Protein AF-A0A6I2G874-F1 (afdb_monomer)

Sequence (302 aa):
MSTVILKGRLAGIDPAAETWLAATSLASDRDAALRLSRAVDPARYGIGKRDRLDLSRLDQEMSERVVRLLIAGQVPTPAALGAAEICQPTMAIDATCTLHRAESKQLQRLVRADADTLGDELACMIGEHWAAHDIGPTWQEVWHSEACIQWWDHACGELPEFRIGANPTFVMLERLGWIASNRSSRSLCTGRRFHTRFFRDHVSGASPATIGYLLARQVGIHRRLHGGHGPQWAQIADTLTDTKGVPLFFNAHDGRAQQRWLITQRWIRVQDNQLRRGDRAKTETRRRAGLRKRTNTIIPAA

Secondary structure (DSSP, 8-state):
--------S--S--HHHHHHHHTSTTTT-HHHHHHHHHHH-TTTTT-TTSPPP-GGG--HHHHHHHHHHHHTT----HHHHHHHHHS---TTHHHHHHHHHHHHHHHHHHHHHTHHHHHHHHHHHHHHHHHHHSSPPPHHHHHTSHHHHHHHHHHHSSPPPHHHHHHHHHHHHHHHTSEE--SSTT--EE-HHHHHTTTGGGS--S-HHHHHHHHHHHHHHHHHHTTTPPPPHHHHHHH-B-TTS-BSSSSHHHHHHTHHHHHHTTSEEEETTEEEE-HHHHHHHHHHHHHHHHHHHHS---

Nearest PDB structures (foldseek):
  3hsr-assembly1_B  TM=2.539E-01  e=8.545E+00  Staphylococcus aureus subsp. aureus str. Newman

pLDDT: mean 85.31, std 15.41, range [26.86, 98.38]

Solvent-accessible surface area (backbone atoms only — not comparable to full-atom values): 16528 Å² total; per-residue (Å²): 138,85,84,80,85,69,77,37,74,75,92,71,72,36,69,68,35,46,60,57,30,57,78,44,100,50,52,83,40,66,67,44,30,47,29,41,22,44,14,48,40,18,52,49,57,56,42,64,90,53,70,61,34,66,75,94,76,53,50,74,71,54,46,52,52,41,52,52,32,33,74,72,71,41,57,49,24,58,69,51,55,57,49,50,70,78,43,78,78,66,80,69,55,61,62,53,53,50,48,52,52,52,49,38,52,50,52,35,50,55,45,63,75,47,42,63,64,57,23,48,54,54,24,50,52,38,46,50,43,30,73,75,64,79,45,30,51,44,75,64,60,52,57,71,27,67,70,46,37,52,53,29,32,74,75,70,71,47,66,66,60,62,91,56,44,45,58,51,44,52,56,48,28,37,72,69,17,17,28,35,53,52,95,55,83,42,38,39,36,39,14,62,44,57,76,44,66,87,49,59,86,63,26,48,85,65,54,66,68,56,50,37,41,53,53,22,48,49,35,49,52,41,16,66,76,51,84,65,44,37,59,53,49,56,63,46,25,78,68,40,50,49,99,85,67,37,26,64,28,82,33,33,66,53,43,55,68,48,41,60,36,36,37,47,62,21,16,28,40,77,55,94,93,27,47,37,63,15,65,50,32,56,52,50,52,53,52,54,53,54,49,52,54,51,56,58,69,74,50,72,87,127

Mean predicted aligned error: 14.38 Å

Foldseek 3Di:
DDDPDFPFPDDDFDPVLQVLCCPDPCNPPPLLSVLQSCQQCVNRRVNVVADHDDPVPADPVLSVLSVVCSVVSHRSHPVVSVVCVVDVDDPVCPVVVVVLVVLLVVLLVLCVVVVPVLLLQLQVVQAVCCVVPVFGDALVCSCPDPSNQVSCCVRPNGRDDCVRNSVSNVVVSVQQQSWFADPDGRLIHGGLCNLCVVVPQLADPDGSVQLLLQQQVVQVVCCVVPVNFGDALQVQQVPGDDPVRRGHANGSVSSVVNVSNSVRVQSWDADPNHIHGGPVNVVVVVVVVVVVVVVCVVDPDD

Structure (mmCIF, N/CA/C/O backbone):
data_AF-A0A6I2G874-F1
#
_entry.id   AF-A0A6I2G874-F1
#
loop_
_atom_site.group_PDB
_atom_site.id
_atom_site.type_symbol
_atom_site.label_atom_id
_atom_site.label_alt_id
_atom_site.label_comp_id
_atom_site.label_asym_id
_atom_site.label_entity_id
_atom_site.label_seq_id
_atom_site.pdbx_PDB_ins_code
_atom_site.Cartn_x
_atom_site.Cartn_y
_atom_site.Cartn_z
_atom_site.occupancy
_atom_site.B_iso_or_equiv
_atom_site.auth_seq_id
_atom_site.auth_comp_id
_atom_site.auth_asym_id
_atom_site.auth_atom_id
_atom_site.pdbx_PDB_model_num
ATOM 1 N N . MET A 1 1 ? 6.810 15.197 -12.886 1.00 28.69 1 MET A N 1
ATOM 2 C CA . MET A 1 1 ? 7.206 16.451 -12.216 1.00 28.69 1 MET A CA 1
ATOM 3 C C . MET A 1 1 ? 7.063 16.252 -10.718 1.00 28.69 1 MET A C 1
ATOM 5 O O . MET A 1 1 ? 5.946 16.098 -10.244 1.00 28.69 1 MET A O 1
ATOM 9 N N . SER A 1 2 ? 8.179 16.112 -10.001 1.00 26.86 2 SER A N 1
ATOM 10 C CA . SER A 1 2 ? 8.189 15.815 -8.565 1.00 26.86 2 SER A CA 1
ATOM 11 C C . SER A 1 2 ? 8.538 17.090 -7.805 1.00 26.86 2 SER A C 1
ATOM 13 O O . SER A 1 2 ? 9.694 17.503 -7.759 1.00 26.86 2 SER A O 1
ATOM 15 N N . THR A 1 3 ? 7.526 17.759 -7.262 1.00 31.34 3 THR A N 1
ATOM 16 C CA . THR A 1 3 ? 7.699 18.941 -6.416 1.00 31.34 3 THR A CA 1
ATOM 17 C C . THR A 1 3 ? 8.102 18.499 -5.015 1.00 31.34 3 THR A C 1
ATOM 19 O O . THR A 1 3 ? 7.263 18.157 -4.180 1.00 31.34 3 THR A O 1
ATOM 22 N N . VAL A 1 4 ? 9.408 18.501 -4.755 1.00 32.44 4 VAL A N 1
ATOM 23 C CA . VAL A 1 4 ? 9.956 18.422 -3.400 1.00 32.44 4 VAL A CA 1
ATOM 24 C C . VAL A 1 4 ? 9.664 19.754 -2.707 1.00 32.44 4 VAL A C 1
ATOM 26 O O . VAL A 1 4 ? 10.261 20.779 -3.026 1.00 32.44 4 VAL A O 1
ATOM 29 N N . ILE A 1 5 ? 8.713 19.744 -1.772 1.00 36.62 5 ILE A N 1
ATOM 30 C CA . ILE A 1 5 ? 8.368 20.903 -0.943 1.00 36.62 5 ILE A CA 1
ATOM 31 C C . ILE A 1 5 ? 9.522 21.155 0.036 1.00 36.62 5 ILE A C 1
ATOM 33 O O . ILE A 1 5 ? 9.677 20.444 1.031 1.00 36.62 5 ILE A O 1
ATOM 37 N N . LEU A 1 6 ? 10.332 22.175 -0.250 1.00 36.28 6 LEU A N 1
ATOM 38 C CA . LEU A 1 6 ? 11.374 22.676 0.641 1.00 36.28 6 LEU A CA 1
ATOM 39 C C . LEU A 1 6 ? 10.762 23.610 1.691 1.00 36.28 6 LEU A C 1
ATOM 41 O O . LEU A 1 6 ? 10.152 24.628 1.375 1.00 36.28 6 LEU A O 1
ATOM 45 N N . LYS A 1 7 ? 10.955 23.271 2.969 1.00 40.44 7 LYS A N 1
ATOM 46 C CA . LYS A 1 7 ? 10.842 24.222 4.080 1.00 40.44 7 LYS A CA 1
ATOM 47 C C . LYS A 1 7 ? 12.076 25.136 4.046 1.00 40.44 7 LYS A C 1
ATOM 49 O O . LYS A 1 7 ? 13.078 24.824 4.675 1.00 40.44 7 LYS A O 1
ATOM 54 N N . GLY A 1 8 ? 11.986 26.252 3.334 1.00 38.31 8 GLY A N 1
ATOM 55 C CA . GLY A 1 8 ? 12.965 27.342 3.346 1.00 38.31 8 GLY A CA 1
ATOM 56 C C . GLY A 1 8 ? 12.257 28.635 2.955 1.00 38.31 8 GLY A C 1
ATOM 57 O O . GLY A 1 8 ? 11.394 28.617 2.079 1.00 38.31 8 GLY A O 1
ATOM 58 N N . ARG A 1 9 ? 12.517 29.727 3.676 1.00 50.56 9 ARG A N 1
ATOM 59 C CA . ARG A 1 9 ? 11.938 31.047 3.391 1.00 50.56 9 ARG A CA 1
ATOM 60 C C . ARG A 1 9 ? 12.528 31.554 2.061 1.00 50.56 9 ARG A C 1
ATOM 62 O O . ARG A 1 9 ? 13.740 31.553 1.918 1.00 50.56 9 ARG A O 1
ATOM 69 N N . LEU A 1 10 ? 11.654 32.020 1.158 1.00 52.50 10 LEU A N 1
ATOM 70 C CA . LEU A 1 10 ? 11.895 32.573 -0.193 1.00 52.50 10 LEU A CA 1
ATOM 71 C C . LEU A 1 10 ? 12.111 31.542 -1.321 1.00 52.50 10 LEU A C 1
ATOM 73 O O . LEU A 1 10 ? 13.171 30.941 -1.461 1.00 52.50 10 LEU A O 1
ATOM 77 N N . ALA A 1 11 ? 11.092 31.407 -2.178 1.00 57.97 11 ALA A N 1
ATOM 78 C CA . ALA A 1 11 ? 11.166 30.720 -3.464 1.00 57.97 11 ALA A CA 1
ATOM 79 C C . ALA A 1 11 ? 11.668 31.696 -4.542 1.00 57.97 11 ALA A C 1
ATOM 81 O O . ALA A 1 11 ? 11.038 32.723 -4.774 1.00 57.97 11 ALA A O 1
ATOM 82 N N . GLY A 1 12 ? 12.788 31.389 -5.191 1.00 71.69 12 GLY A N 1
ATOM 83 C CA . GLY A 1 12 ? 13.310 32.165 -6.320 1.00 71.69 12 GLY A CA 1
ATOM 84 C C . GLY A 1 12 ? 14.759 31.796 -6.610 1.00 71.69 12 GLY A C 1
ATOM 85 O O . GLY A 1 12 ? 15.467 31.421 -5.681 1.00 71.69 12 GLY A O 1
ATOM 86 N N . ILE A 1 13 ? 15.177 31.875 -7.873 1.00 76.94 13 ILE A N 1
ATOM 87 C CA . ILE A 1 13 ? 16.574 31.663 -8.275 1.00 76.94 13 ILE A CA 1
ATOM 88 C C . ILE A 1 13 ? 17.431 32.774 -7.653 1.00 76.94 13 ILE A C 1
ATOM 90 O O . ILE A 1 13 ? 16.961 33.891 -7.427 1.00 76.94 13 ILE A O 1
ATOM 94 N N . ASP A 1 14 ? 18.654 32.436 -7.269 1.00 81.88 14 ASP A N 1
ATOM 95 C CA . ASP A 1 14 ? 19.613 33.407 -6.773 1.00 81.88 14 ASP A CA 1
ATOM 96 C C . ASP A 1 14 ? 20.179 34.241 -7.940 1.00 81.88 14 ASP A C 1
ATOM 98 O O . ASP A 1 14 ? 20.684 33.643 -8.893 1.00 81.88 14 ASP A O 1
ATOM 102 N N . PRO A 1 15 ? 20.127 35.587 -7.891 1.00 79.88 15 PRO A N 1
ATOM 103 C CA . PRO A 1 15 ? 20.613 36.431 -8.984 1.00 79.88 15 PRO A CA 1
ATOM 104 C C . PRO A 1 15 ? 22.087 36.199 -9.335 1.00 79.88 15 PRO A C 1
ATOM 106 O O . PRO A 1 15 ? 22.460 36.315 -10.502 1.00 79.88 15 PRO A O 1
ATOM 109 N N . ALA A 1 16 ? 22.929 35.832 -8.359 1.00 80.19 16 ALA A N 1
ATOM 110 C CA . ALA A 1 16 ? 24.336 35.529 -8.615 1.00 80.19 16 ALA A CA 1
ATOM 111 C C . ALA A 1 16 ? 24.494 34.201 -9.372 1.00 80.19 16 ALA A C 1
ATOM 113 O O . ALA A 1 16 ? 25.313 34.101 -10.282 1.00 80.19 16 ALA A O 1
ATOM 114 N N . ALA A 1 17 ? 23.667 33.201 -9.049 1.00 83.00 17 ALA A N 1
ATOM 115 C CA . ALA A 1 17 ? 23.632 31.930 -9.768 1.00 83.00 17 ALA A CA 1
ATOM 116 C C . ALA A 1 17 ? 23.103 32.089 -11.204 1.00 83.00 17 ALA A C 1
ATOM 118 O O . ALA A 1 17 ? 23.632 31.473 -12.125 1.00 83.00 17 ALA A O 1
ATOM 119 N N . GLU A 1 18 ? 22.080 32.920 -11.402 1.00 83.88 18 GLU A N 1
ATOM 120 C CA . GLU A 1 18 ? 21.517 33.216 -12.725 1.00 83.88 18 GLU A CA 1
ATOM 121 C C . GLU A 1 18 ? 22.515 33.968 -13.613 1.00 83.88 18 GLU A C 1
ATOM 123 O O . GLU A 1 18 ? 22.774 33.552 -14.741 1.00 83.88 18 GLU A O 1
ATOM 128 N N . THR A 1 19 ? 23.150 35.012 -13.073 1.00 85.00 19 THR A N 1
ATOM 129 C CA . THR A 1 19 ? 24.163 35.804 -13.789 1.00 85.00 19 THR A CA 1
ATOM 130 C C . THR A 1 19 ? 25.372 34.955 -14.175 1.00 85.00 19 THR A C 1
ATOM 132 O O . THR A 1 19 ? 25.879 35.069 -15.287 1.00 85.00 19 THR A O 1
ATOM 135 N N . TRP A 1 20 ? 25.823 34.069 -13.284 1.00 87.25 20 TRP A N 1
ATOM 136 C CA . TRP A 1 20 ? 26.948 33.181 -13.571 1.00 87.25 20 TRP A CA 1
ATOM 137 C C . TRP A 1 20 ? 26.606 32.151 -14.657 1.00 87.25 20 TRP A C 1
ATOM 139 O O . TRP A 1 20 ? 27.400 31.926 -15.567 1.00 87.25 20 TRP A O 1
ATOM 149 N N . LEU A 1 21 ? 25.402 31.564 -14.622 1.00 85.31 21 LEU A N 1
ATOM 150 C CA . LEU A 1 21 ? 24.975 30.588 -15.632 1.00 85.31 21 LEU A CA 1
ATOM 151 C C . LEU A 1 21 ? 24.734 31.203 -17.005 1.00 85.31 21 LEU A C 1
ATOM 153 O O . LEU A 1 21 ? 24.916 30.499 -17.998 1.00 85.31 21 LEU A O 1
ATOM 157 N N . ALA A 1 22 ? 24.376 32.487 -17.074 1.00 82.69 22 ALA A N 1
ATOM 158 C CA . ALA A 1 22 ? 24.197 33.204 -18.333 1.00 82.69 22 ALA A CA 1
ATOM 159 C C . ALA A 1 22 ? 25.457 33.180 -19.222 1.00 82.69 22 ALA A C 1
ATOM 161 O O . ALA A 1 22 ? 25.341 33.237 -20.442 1.00 82.69 22 ALA A O 1
ATOM 162 N N . ALA A 1 23 ? 26.645 33.031 -18.625 1.00 79.25 23 ALA A N 1
ATOM 163 C CA . ALA A 1 23 ? 27.920 32.905 -19.333 1.00 79.25 23 ALA A CA 1
ATOM 164 C C . ALA A 1 23 ? 28.294 31.451 -19.707 1.00 79.25 23 ALA A C 1
ATOM 166 O O . ALA A 1 23 ? 29.396 31.202 -20.190 1.00 79.25 23 ALA A O 1
ATOM 167 N N . THR A 1 24 ? 27.407 30.477 -19.479 1.00 80.00 24 THR A N 1
ATOM 168 C CA . THR A 1 24 ? 27.670 29.042 -19.690 1.00 80.00 24 THR A CA 1
ATOM 169 C C . THR A 1 24 ? 26.671 28.410 -20.661 1.00 80.00 24 THR A C 1
ATOM 171 O O . THR A 1 24 ? 25.639 28.991 -20.993 1.00 80.00 24 THR A O 1
ATOM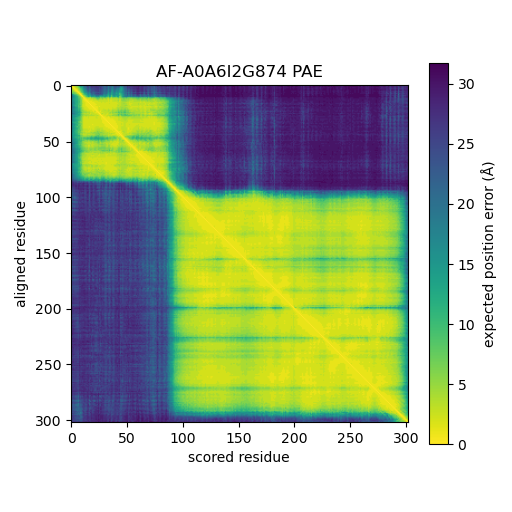 174 N N . SER A 1 25 ? 26.916 27.158 -21.060 1.00 75.62 25 SER A N 1
ATOM 175 C CA . SER A 1 25 ? 25.979 26.359 -21.868 1.00 75.62 25 SER A CA 1
ATOM 176 C C . SER A 1 25 ? 24.632 26.070 -21.181 1.00 75.62 25 SER A C 1
ATOM 178 O O . SER A 1 25 ? 23.722 25.544 -21.818 1.00 75.62 25 SER A O 1
ATOM 180 N N . LEU A 1 26 ? 24.481 26.422 -19.897 1.00 76.94 26 LEU A N 1
ATOM 181 C CA . LEU A 1 26 ? 23.289 26.190 -19.077 1.00 76.94 26 LEU A CA 1
ATOM 182 C C . LEU A 1 26 ? 22.452 27.462 -18.834 1.00 76.94 26 LEU A C 1
ATOM 184 O O . LEU A 1 26 ? 21.579 27.455 -17.967 1.00 76.94 26 LEU A O 1
ATOM 188 N N . ALA A 1 27 ? 22.672 28.536 -19.600 1.00 69.94 27 ALA A N 1
ATOM 189 C CA . ALA A 1 27 ? 22.030 29.847 -19.431 1.00 69.94 27 ALA A CA 1
ATOM 190 C C . ALA A 1 27 ? 20.485 29.838 -19.376 1.00 69.94 27 ALA A C 1
ATOM 192 O O . ALA A 1 27 ? 19.882 30.765 -18.846 1.00 69.94 27 ALA A O 1
ATOM 193 N N . SER A 1 28 ? 19.823 28.805 -19.910 1.00 74.38 28 SER A N 1
ATOM 194 C CA . SER A 1 28 ? 18.354 28.657 -19.896 1.00 74.38 28 SER A CA 1
ATOM 195 C C . SER A 1 28 ? 17.848 27.478 -19.049 1.00 74.38 28 SER A C 1
ATOM 197 O O . SER A 1 28 ? 16.647 27.202 -19.031 1.00 74.38 28 SER A O 1
ATOM 199 N N . ASP A 1 29 ? 18.730 26.767 -18.338 1.00 78.88 29 ASP A N 1
ATOM 200 C CA . ASP A 1 29 ? 18.342 25.623 -17.509 1.00 78.88 29 ASP A CA 1
ATOM 201 C C . ASP A 1 29 ? 17.915 26.079 -16.104 1.00 78.88 29 ASP A C 1
ATOM 203 O O . ASP A 1 29 ? 18.718 26.325 -15.197 1.00 78.88 29 ASP A O 1
ATOM 207 N N . ARG A 1 30 ? 16.594 26.144 -15.912 1.00 81.00 30 ARG A N 1
ATOM 208 C CA . ARG A 1 30 ? 15.963 26.534 -14.645 1.00 81.00 30 ARG A CA 1
ATOM 209 C C . ARG A 1 30 ? 16.309 25.593 -13.486 1.00 81.00 30 ARG A C 1
ATOM 211 O O . ARG A 1 30 ? 16.396 26.039 -12.339 1.00 81.00 30 ARG A O 1
ATOM 218 N N . ASP A 1 31 ? 16.492 24.302 -13.753 1.00 80.69 31 ASP A N 1
ATOM 219 C CA . ASP A 1 31 ? 16.829 23.325 -12.720 1.00 80.69 31 ASP A CA 1
ATOM 220 C C . ASP A 1 31 ? 18.306 23.441 -12.323 1.00 80.69 31 ASP A C 1
ATOM 222 O O . ASP A 1 31 ? 18.625 23.357 -11.132 1.00 80.69 31 ASP A O 1
ATOM 226 N N . ALA A 1 32 ? 19.199 23.691 -13.285 1.00 81.31 32 ALA A N 1
ATOM 227 C CA . ALA A 1 32 ? 20.597 24.022 -13.012 1.00 81.31 32 ALA A CA 1
ATOM 228 C C . ALA A 1 32 ? 20.710 25.307 -12.178 1.00 81.31 32 ALA A C 1
ATOM 230 O O . ALA A 1 32 ? 21.396 25.312 -11.154 1.00 81.31 32 ALA A O 1
ATOM 231 N N . ALA A 1 33 ? 19.945 26.347 -12.523 1.00 83.88 33 ALA A N 1
ATOM 232 C CA . ALA A 1 33 ? 19.897 27.597 -11.769 1.00 83.88 33 ALA A CA 1
ATOM 233 C C . ALA A 1 33 ? 19.432 27.397 -10.321 1.00 83.88 33 ALA A C 1
ATOM 235 O O . ALA A 1 33 ? 20.042 27.921 -9.387 1.00 83.88 33 ALA A O 1
ATOM 236 N N . LEU A 1 34 ? 18.412 26.564 -10.092 1.00 85.62 34 LEU A N 1
ATOM 237 C CA . LEU A 1 34 ? 17.959 26.219 -8.742 1.00 85.62 34 LEU A CA 1
ATOM 238 C C . LEU A 1 34 ? 18.988 25.395 -7.956 1.00 85.62 34 LEU A C 1
ATOM 240 O O . LEU A 1 34 ? 19.126 25.583 -6.745 1.00 85.62 34 LEU A O 1
ATOM 244 N N . ARG A 1 35 ? 19.705 24.470 -8.605 1.00 87.44 35 ARG A N 1
ATOM 245 C CA . ARG A 1 35 ? 20.768 23.681 -7.958 1.00 87.44 35 ARG A CA 1
ATOM 246 C C . ARG A 1 35 ? 21.962 24.555 -7.592 1.00 87.44 35 ARG A C 1
ATOM 248 O O . ARG A 1 35 ? 22.441 24.444 -6.466 1.00 87.44 35 ARG A O 1
ATOM 255 N N . LEU A 1 36 ? 22.383 25.450 -8.481 1.00 87.88 36 LEU A N 1
ATOM 256 C CA . LEU A 1 36 ? 23.463 26.394 -8.211 1.00 87.88 36 LEU A CA 1
ATOM 257 C C . LEU A 1 36 ? 23.073 27.369 -7.094 1.00 87.88 36 LEU A C 1
ATOM 259 O O . LEU A 1 36 ? 23.827 27.542 -6.143 1.00 87.88 36 LEU A O 1
ATOM 263 N N . SER A 1 37 ? 21.840 27.881 -7.111 1.00 87.25 37 SER A N 1
ATOM 264 C CA . SER A 1 37 ? 21.312 28.743 -6.043 1.00 87.25 37 SER A CA 1
ATOM 265 C C . SER A 1 37 ? 21.373 28.081 -4.658 1.00 87.25 37 SER A C 1
ATOM 267 O O . SER A 1 37 ? 21.656 28.739 -3.659 1.00 87.25 37 SER A O 1
ATOM 269 N N . ARG A 1 38 ? 21.143 26.761 -4.581 1.00 86.44 38 ARG A N 1
ATOM 270 C CA . ARG A 1 38 ? 21.265 25.988 -3.330 1.00 86.44 38 ARG A CA 1
ATOM 271 C C . ARG A 1 38 ? 22.706 25.816 -2.857 1.00 86.44 38 ARG A C 1
ATOM 273 O O . ARG A 1 38 ? 22.896 25.569 -1.670 1.00 86.44 38 ARG A O 1
ATOM 280 N N . ALA A 1 39 ? 23.681 25.876 -3.762 1.00 86.69 39 ALA A N 1
ATOM 281 C CA . ALA A 1 39 ? 25.100 25.829 -3.424 1.00 86.69 39 ALA A CA 1
ATOM 282 C C . ALA A 1 39 ? 25.610 27.203 -2.962 1.00 86.69 39 ALA A C 1
ATOM 284 O O . ALA A 1 39 ? 26.356 27.271 -1.990 1.00 86.69 39 ALA A O 1
ATOM 285 N N . VAL A 1 40 ? 25.158 28.281 -3.611 1.00 87.31 40 VAL A N 1
ATOM 286 C CA . VAL A 1 40 ? 25.534 29.670 -3.289 1.00 87.31 40 VAL A CA 1
ATOM 287 C C . VAL A 1 40 ? 24.976 30.109 -1.935 1.00 87.31 40 VAL A C 1
ATOM 289 O O . VAL A 1 40 ? 25.714 30.639 -1.107 1.00 87.31 40 VAL A O 1
ATOM 292 N N . ASP A 1 41 ? 23.697 29.829 -1.655 1.00 84.12 41 ASP A N 1
ATOM 293 C CA . ASP A 1 41 ? 23.092 30.154 -0.358 1.00 84.12 41 ASP A CA 1
ATOM 294 C C . ASP A 1 41 ? 22.296 28.985 0.251 1.00 84.12 41 ASP A C 1
ATOM 296 O O . ASP A 1 41 ? 21.061 28.988 0.269 1.00 84.12 41 ASP A O 1
ATOM 300 N N . PRO A 1 42 ? 22.972 27.974 0.828 1.00 82.25 42 PRO A N 1
ATOM 301 C CA . PRO A 1 42 ? 22.320 26.815 1.431 1.00 82.25 42 PRO A CA 1
ATOM 302 C C . PRO A 1 42 ? 21.361 27.186 2.572 1.00 82.25 42 PRO A C 1
ATOM 304 O O . PRO A 1 42 ? 20.353 26.503 2.779 1.00 82.25 42 PRO A O 1
ATOM 307 N N . ALA A 1 43 ? 21.634 28.273 3.304 1.00 81.31 43 ALA A N 1
ATOM 308 C CA . ALA A 1 43 ? 20.818 28.725 4.430 1.00 81.31 43 ALA A CA 1
ATOM 309 C C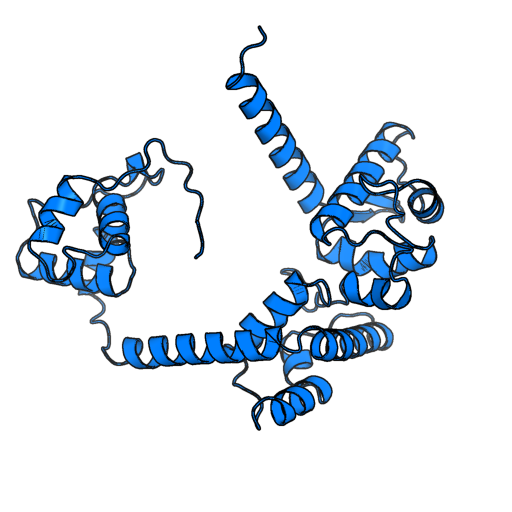 . ALA A 1 43 ? 19.428 29.200 3.979 1.00 81.31 43 ALA A C 1
ATOM 311 O O . ALA A 1 43 ? 18.427 28.813 4.594 1.00 81.31 43 ALA A O 1
ATOM 312 N N . ARG A 1 44 ? 19.347 29.934 2.859 1.00 76.38 44 ARG A N 1
ATOM 313 C CA . ARG A 1 44 ? 18.082 30.349 2.223 1.00 76.38 44 ARG A CA 1
ATOM 314 C C . ARG A 1 44 ? 17.177 29.158 1.892 1.00 76.38 44 ARG A C 1
ATOM 316 O O . ARG A 1 44 ? 15.964 29.218 2.086 1.00 76.38 44 ARG A O 1
ATOM 323 N N . TYR A 1 45 ? 17.763 28.024 1.512 1.00 70.50 45 TYR A N 1
ATOM 324 C CA . TYR A 1 45 ? 17.032 26.799 1.165 1.00 70.50 45 TYR A CA 1
ATOM 325 C C . TYR A 1 45 ? 16.845 25.809 2.329 1.00 70.50 45 TYR A C 1
ATOM 327 O O . TYR A 1 45 ? 16.420 24.674 2.109 1.00 70.50 45 TYR A O 1
ATOM 335 N N . GLY A 1 46 ? 17.123 26.222 3.571 1.00 69.56 46 GLY A N 1
ATOM 336 C CA . GLY A 1 46 ? 16.932 25.387 4.764 1.00 69.56 46 GLY A CA 1
ATOM 337 C C . GLY A 1 46 ? 18.030 24.340 4.992 1.00 69.56 46 GLY A C 1
ATOM 338 O O . GLY A 1 46 ? 17.832 23.404 5.766 1.00 69.56 46 GLY A O 1
ATOM 339 N N . ILE A 1 47 ? 19.188 24.495 4.342 1.00 74.12 47 ILE A N 1
ATOM 340 C CA . ILE A 1 47 ? 20.361 23.609 4.409 1.00 74.12 47 ILE A CA 1
ATOM 341 C C . ILE A 1 47 ? 21.547 24.354 5.057 1.00 74.12 47 ILE A C 1
ATOM 343 O O . ILE A 1 47 ? 22.684 24.275 4.607 1.00 74.12 47 ILE A O 1
ATOM 347 N N . GLY A 1 48 ? 21.295 25.096 6.139 1.00 63.12 48 GLY A N 1
ATOM 348 C CA . GLY A 1 48 ? 22.264 26.028 6.744 1.00 63.12 48 GLY A CA 1
ATOM 349 C C . GLY A 1 48 ? 23.496 25.416 7.428 1.00 63.12 48 GLY A C 1
ATOM 350 O O . GLY A 1 48 ? 24.276 26.156 8.006 1.00 63.12 48 GLY A O 1
ATOM 351 N N . LYS A 1 49 ? 23.674 24.089 7.396 1.00 71.62 49 LYS A N 1
ATOM 352 C CA . LYS A 1 49 ? 24.873 23.403 7.920 1.00 71.62 49 LYS A CA 1
ATOM 353 C C . LYS A 1 49 ? 25.948 23.145 6.853 1.00 71.62 49 LYS A C 1
ATOM 355 O O . LYS A 1 49 ? 26.938 22.496 7.161 1.00 71.62 49 LYS A O 1
ATOM 360 N N . ARG A 1 50 ? 25.711 23.539 5.598 1.00 75.69 50 ARG A N 1
ATOM 361 C CA . ARG A 1 50 ? 26.643 23.322 4.483 1.00 75.69 50 ARG A CA 1
ATOM 362 C C . ARG A 1 50 ? 27.394 24.600 4.148 1.00 75.69 50 ARG A C 1
ATOM 364 O O . ARG A 1 50 ? 26.801 25.677 4.193 1.00 75.69 50 ARG A O 1
ATOM 371 N N . ASP A 1 51 ? 28.645 24.435 3.741 1.00 80.38 51 ASP A N 1
ATOM 372 C CA . ASP A 1 51 ? 29.481 25.531 3.267 1.00 80.38 51 ASP A CA 1
ATOM 373 C C . ASP A 1 51 ? 28.925 26.125 1.972 1.00 80.38 51 ASP A C 1
ATOM 375 O O . ASP A 1 51 ? 28.416 25.412 1.097 1.00 80.38 51 ASP A O 1
ATOM 379 N N . ARG A 1 52 ? 29.004 27.454 1.881 1.00 84.56 52 ARG A N 1
ATOM 380 C CA . ARG A 1 52 ? 28.579 28.233 0.717 1.00 84.56 52 ARG A CA 1
ATOM 381 C C . ARG A 1 52 ? 29.606 28.107 -0.400 1.00 84.56 52 ARG A C 1
ATOM 383 O O . ARG A 1 52 ? 30.807 28.159 -0.146 1.00 84.56 52 ARG A O 1
ATOM 390 N N . LEU A 1 53 ? 29.123 27.975 -1.630 1.00 84.56 53 LEU A N 1
ATOM 391 C CA . LEU A 1 53 ? 29.951 28.095 -2.821 1.00 84.56 53 LEU A CA 1
ATOM 392 C C . LEU A 1 53 ? 30.109 29.576 -3.180 1.00 84.56 53 LEU A C 1
ATOM 394 O O . LEU A 1 53 ? 29.121 30.244 -3.481 1.00 84.56 53 LEU A O 1
ATOM 398 N N . ASP A 1 54 ? 31.343 30.068 -3.178 1.00 84.69 54 ASP A N 1
ATOM 399 C CA . ASP A 1 54 ? 31.663 31.415 -3.647 1.00 84.69 54 ASP A CA 1
ATOM 400 C C . ASP A 1 54 ? 31.992 31.385 -5.145 1.00 84.69 54 ASP A C 1
ATOM 402 O O . ASP A 1 54 ? 33.032 30.869 -5.553 1.00 84.69 54 ASP A O 1
ATOM 406 N N . LEU A 1 55 ? 31.089 31.928 -5.967 1.00 81.06 55 LEU A N 1
ATOM 407 C CA . LEU A 1 55 ? 31.225 31.949 -7.428 1.00 81.06 55 LEU A CA 1
ATOM 408 C C . LEU A 1 55 ? 32.321 32.902 -7.920 1.00 81.06 55 LEU A C 1
ATOM 410 O O . LEU A 1 55 ? 32.816 32.727 -9.029 1.00 81.06 55 LEU A O 1
ATOM 414 N N . SER A 1 56 ? 32.701 33.898 -7.114 1.00 78.75 56 SER A N 1
ATOM 415 C CA . SER A 1 56 ? 33.711 34.899 -7.486 1.00 78.75 56 SER A CA 1
ATOM 416 C C . SER A 1 56 ? 35.147 34.376 -7.398 1.00 78.75 56 SER A C 1
ATOM 418 O O . SER A 1 56 ? 36.068 34.994 -7.925 1.00 78.75 56 SER A O 1
ATOM 420 N N . ARG A 1 57 ? 35.332 33.225 -6.740 1.00 79.19 57 ARG A N 1
ATOM 421 C CA . ARG A 1 57 ? 36.624 32.575 -6.488 1.00 79.19 57 ARG A CA 1
ATOM 422 C C . ARG A 1 57 ? 36.837 31.311 -7.324 1.00 79.19 57 ARG A C 1
ATOM 424 O O . ARG A 1 57 ? 37.696 30.500 -6.993 1.00 79.19 57 ARG A O 1
ATOM 431 N N . LEU A 1 58 ? 36.014 31.097 -8.350 1.00 81.31 58 LEU A N 1
ATOM 432 C CA . LEU A 1 58 ? 36.121 29.924 -9.209 1.00 81.31 58 LEU A CA 1
ATOM 433 C C . LEU A 1 58 ? 37.089 30.191 -10.359 1.00 81.31 58 LEU A C 1
ATOM 435 O O . LEU A 1 58 ? 36.807 31.003 -11.238 1.00 81.31 58 LEU A O 1
ATOM 439 N N . ASP A 1 59 ? 38.182 29.437 -10.392 1.00 82.19 59 ASP A N 1
ATOM 440 C CA . ASP A 1 59 ? 39.065 29.371 -11.556 1.00 82.19 59 ASP A CA 1
ATOM 441 C C . ASP A 1 59 ? 38.354 28.696 -12.744 1.00 82.19 59 ASP A C 1
ATOM 443 O O . ASP A 1 59 ? 37.300 28.063 -12.590 1.00 82.19 59 ASP A O 1
ATOM 447 N N . GLN A 1 60 ? 38.925 28.796 -13.949 1.00 76.12 60 GLN A N 1
ATOM 448 C CA . GLN A 1 60 ? 38.334 28.225 -15.168 1.00 76.12 60 GLN A CA 1
ATOM 449 C C . GLN A 1 60 ? 38.076 26.714 -15.036 1.00 76.12 60 GLN A C 1
ATOM 451 O O . GLN A 1 60 ? 36.991 26.234 -15.364 1.00 76.12 60 GLN A O 1
ATOM 456 N N . GLU A 1 61 ? 39.023 25.972 -14.460 1.00 76.06 61 GLU A N 1
ATOM 457 C CA . GLU A 1 61 ? 38.888 24.530 -14.236 1.00 76.06 61 GLU A CA 1
ATOM 458 C C . GLU A 1 61 ? 37.774 24.198 -13.227 1.00 76.06 61 GLU A C 1
ATOM 460 O O . GLU A 1 61 ? 36.970 23.285 -13.429 1.00 76.06 61 GLU A O 1
ATOM 465 N N . MET A 1 62 ? 37.666 24.981 -12.152 1.00 79.44 62 MET A N 1
ATOM 466 C CA . MET A 1 62 ? 36.618 24.818 -11.143 1.00 79.44 62 MET A CA 1
ATOM 467 C C . MET A 1 62 ? 35.238 25.178 -11.696 1.00 79.44 62 MET A C 1
ATOM 469 O O . MET A 1 62 ? 34.249 24.514 -11.378 1.00 79.44 62 MET A O 1
ATOM 473 N N . SER A 1 63 ? 35.172 26.174 -12.576 1.00 81.62 63 SER A N 1
ATOM 474 C CA . SER A 1 63 ? 33.952 26.575 -13.275 1.00 81.62 63 SER A CA 1
ATOM 475 C C . SER A 1 63 ? 33.431 25.460 -14.182 1.00 81.62 63 SER A C 1
ATOM 477 O O . SER A 1 63 ? 32.245 25.126 -14.136 1.00 81.62 63 SER A O 1
ATOM 479 N N . GLU A 1 64 ? 34.311 24.794 -14.932 1.00 82.06 64 GLU A N 1
ATOM 480 C CA . GLU A 1 64 ? 33.932 23.617 -15.717 1.00 82.06 64 GLU A CA 1
ATOM 481 C C . GLU A 1 64 ? 33.425 22.470 -14.837 1.00 82.06 64 GLU A C 1
ATOM 483 O O . GLU A 1 64 ? 32.432 21.821 -15.174 1.00 82.06 64 GLU A O 1
ATOM 488 N N . ARG A 1 65 ? 34.062 22.224 -13.686 1.00 81.50 65 ARG A N 1
ATOM 489 C CA . ARG A 1 65 ? 33.617 21.195 -12.729 1.00 81.50 65 ARG A CA 1
ATOM 490 C C . ARG A 1 65 ? 32.225 21.508 -12.174 1.00 81.50 65 ARG A C 1
ATOM 492 O O . ARG A 1 65 ? 31.388 20.608 -12.087 1.00 81.50 65 ARG A O 1
ATOM 499 N N . VAL A 1 66 ? 31.944 22.773 -11.859 1.00 83.88 66 VAL A N 1
ATOM 500 C CA . VAL A 1 66 ? 30.605 23.226 -11.450 1.00 83.88 66 VAL A CA 1
ATOM 501 C C . VAL A 1 66 ? 29.580 22.934 -12.549 1.00 83.88 66 VAL A C 1
ATOM 503 O O . VAL A 1 66 ? 28.542 22.338 -12.255 1.00 83.88 66 VAL A O 1
ATOM 506 N N . VAL A 1 67 ? 29.879 23.260 -13.811 1.00 83.25 67 VAL A N 1
ATOM 507 C CA . VAL A 1 67 ? 28.992 22.955 -14.950 1.00 83.25 67 VAL A CA 1
ATOM 508 C C . VAL A 1 67 ? 28.754 21.447 -15.081 1.00 83.25 67 VAL A C 1
ATOM 510 O O . VAL A 1 67 ? 27.605 21.022 -15.201 1.00 83.25 67 VAL A O 1
ATOM 513 N N . ARG A 1 68 ? 29.798 20.616 -14.973 1.00 77.62 68 ARG A N 1
ATOM 514 C CA . ARG A 1 68 ? 29.670 19.146 -15.033 1.00 77.62 68 ARG A CA 1
ATOM 515 C C . ARG A 1 68 ? 28.771 18.598 -13.920 1.00 77.62 68 ARG A C 1
ATOM 517 O O . ARG A 1 68 ? 27.902 17.770 -14.187 1.00 77.62 68 ARG A O 1
ATOM 524 N N . LEU A 1 69 ? 28.918 19.086 -12.686 1.00 82.19 69 LEU A N 1
ATOM 525 C CA . LEU A 1 69 ? 28.057 18.685 -11.565 1.00 82.19 69 LEU A CA 1
ATOM 526 C C . LEU A 1 69 ? 26.594 19.100 -11.778 1.00 82.19 69 LEU A C 1
ATOM 528 O O . LEU A 1 69 ? 25.684 18.344 -11.428 1.00 82.19 69 LEU A O 1
ATOM 532 N N . LEU A 1 70 ? 26.357 20.273 -12.370 1.00 83.44 70 LEU A N 1
ATOM 533 C CA . LEU A 1 70 ? 25.010 20.744 -12.691 1.00 83.44 70 LEU A CA 1
ATOM 534 C C . LEU A 1 70 ? 24.349 19.899 -13.786 1.00 83.44 70 LEU A C 1
ATOM 536 O O . LEU A 1 70 ? 23.184 19.526 -13.620 1.00 83.44 70 LEU A O 1
ATOM 540 N N . ILE A 1 71 ? 25.096 19.531 -14.836 1.00 77.38 71 ILE A N 1
ATOM 541 C CA . ILE A 1 71 ? 24.650 18.597 -15.887 1.00 77.38 71 ILE A CA 1
ATOM 542 C C . ILE A 1 71 ? 24.305 17.230 -15.278 1.00 77.38 71 ILE A C 1
ATOM 544 O O . ILE A 1 71 ? 23.251 16.665 -15.569 1.00 77.38 71 ILE A O 1
ATOM 548 N N . ALA A 1 72 ? 25.121 16.745 -14.335 1.00 72.00 72 ALA A N 1
ATOM 549 C CA . ALA A 1 72 ? 24.867 15.513 -13.583 1.00 72.00 72 ALA A CA 1
ATOM 550 C C . ALA A 1 72 ? 23.676 15.613 -12.599 1.00 72.00 72 ALA A C 1
ATOM 552 O O . ALA A 1 72 ? 23.344 14.652 -11.898 1.00 72.00 72 ALA A O 1
ATOM 553 N N . GLY A 1 73 ? 23.016 16.773 -12.513 1.00 78.38 73 GLY A N 1
ATOM 554 C CA . GLY A 1 73 ? 21.871 17.016 -11.641 1.00 78.38 73 GLY A CA 1
ATOM 555 C C . GLY A 1 73 ? 22.225 17.134 -10.156 1.00 78.38 73 GLY A C 1
ATOM 556 O O . GLY A 1 73 ? 21.325 17.081 -9.307 1.00 78.38 73 GLY A O 1
ATOM 557 N N . GLN A 1 74 ? 23.508 17.302 -9.834 1.00 80.62 74 GLN A N 1
ATOM 558 C CA . GLN A 1 74 ? 24.018 17.442 -8.474 1.00 80.62 74 GLN A CA 1
ATOM 559 C C . GLN A 1 74 ? 24.072 18.915 -8.039 1.00 80.62 74 GLN A C 1
ATOM 561 O O . GLN A 1 74 ? 23.993 19.837 -8.848 1.00 80.62 74 GLN A O 1
ATOM 566 N N . VAL A 1 75 ? 24.159 19.147 -6.725 1.00 85.94 75 VAL A N 1
ATOM 567 C CA . VAL A 1 75 ? 24.350 20.492 -6.159 1.00 85.94 75 VAL A CA 1
ATOM 568 C C . VAL A 1 75 ? 25.857 20.714 -5.989 1.00 85.94 75 VAL A C 1
ATOM 570 O O . VAL A 1 75 ? 26.464 19.955 -5.229 1.00 85.94 75 VAL A O 1
ATOM 573 N N . PRO A 1 76 ? 26.464 21.720 -6.645 1.00 85.44 76 PRO A N 1
ATOM 574 C CA . PRO A 1 76 ? 27.915 21.909 -6.684 1.00 85.44 76 PRO A CA 1
ATOM 575 C C . PRO A 1 76 ? 28.450 22.518 -5.378 1.00 85.44 76 PRO A C 1
ATOM 577 O O . PRO A 1 76 ? 28.917 23.644 -5.331 1.00 85.44 76 PRO A O 1
ATOM 580 N N . THR A 1 77 ? 28.337 21.798 -4.265 1.00 85.38 77 THR A N 1
ATOM 581 C CA . THR A 1 77 ? 28.915 22.238 -2.983 1.00 85.38 77 THR A CA 1
ATOM 582 C C . THR A 1 77 ? 30.444 22.105 -2.981 1.00 85.38 77 THR A C 1
ATOM 584 O O . THR A 1 77 ? 30.944 21.212 -3.665 1.00 85.38 77 THR A O 1
ATOM 587 N N . PRO A 1 78 ? 31.185 22.869 -2.156 1.00 81.62 78 PRO A N 1
ATOM 588 C CA . PRO A 1 78 ? 32.641 22.725 -2.023 1.00 81.62 78 PRO A CA 1
ATOM 589 C C . PRO A 1 78 ? 33.101 21.278 -1.770 1.00 81.62 78 PRO A C 1
ATOM 591 O O . PRO A 1 78 ? 34.019 20.793 -2.422 1.00 81.62 78 PRO A O 1
ATOM 594 N N . ALA A 1 79 ? 32.384 20.531 -0.921 1.00 77.69 79 ALA A N 1
ATOM 595 C CA . ALA A 1 79 ? 32.653 19.109 -0.683 1.00 77.69 79 ALA A CA 1
ATOM 596 C C . ALA A 1 79 ? 32.434 18.220 -1.926 1.00 77.69 79 ALA A C 1
ATOM 598 O O . ALA A 1 79 ? 33.148 17.241 -2.120 1.00 77.69 79 ALA A O 1
ATOM 599 N N . ALA A 1 80 ? 31.460 18.553 -2.780 1.00 76.56 80 ALA A N 1
ATOM 600 C CA . ALA A 1 80 ? 31.212 17.836 -4.033 1.00 76.56 80 ALA A CA 1
ATOM 601 C C . ALA A 1 80 ? 32.271 18.162 -5.098 1.00 76.56 80 ALA A C 1
ATOM 603 O O . ALA A 1 80 ? 32.644 17.283 -5.867 1.00 76.56 80 ALA A O 1
ATOM 604 N N . LEU A 1 81 ? 32.782 19.397 -5.111 1.00 75.69 81 LEU A N 1
ATOM 605 C CA . LEU A 1 81 ? 33.890 19.798 -5.979 1.00 75.69 81 LEU A CA 1
ATOM 606 C C . LEU A 1 81 ? 35.199 19.108 -5.570 1.00 75.69 81 LEU A C 1
ATOM 608 O O . LEU A 1 81 ? 35.896 18.601 -6.441 1.00 75.69 81 LEU A O 1
ATOM 612 N N . GLY A 1 82 ? 35.475 18.990 -4.265 1.00 69.94 82 GLY A N 1
ATOM 613 C CA . GLY A 1 82 ? 36.612 18.208 -3.759 1.00 69.94 82 GLY A CA 1
ATOM 614 C C . GLY A 1 82 ? 36.470 16.700 -4.005 1.00 69.94 82 GLY A C 1
ATOM 615 O O . GLY A 1 82 ? 37.439 16.023 -4.325 1.00 69.94 82 GLY A O 1
ATOM 616 N N . ALA A 1 83 ? 35.254 16.149 -3.940 1.00 64.38 83 ALA A N 1
ATOM 617 C CA . ALA A 1 83 ? 35.016 14.746 -4.294 1.00 64.38 83 ALA A CA 1
ATOM 618 C C . ALA A 1 83 ? 35.180 14.473 -5.803 1.00 64.38 83 ALA A C 1
ATOM 620 O O . ALA A 1 83 ? 35.636 13.397 -6.186 1.00 64.38 83 ALA A O 1
ATOM 621 N N . ALA A 1 84 ? 34.841 15.445 -6.656 1.00 59.56 84 ALA A N 1
ATOM 622 C CA . ALA A 1 84 ? 35.049 15.366 -8.102 1.00 59.56 84 ALA A CA 1
ATOM 623 C C . ALA A 1 84 ? 36.537 15.420 -8.503 1.00 59.56 84 ALA A C 1
ATOM 625 O O . ALA A 1 84 ? 36.887 14.995 -9.599 1.00 59.56 84 ALA A O 1
ATOM 626 N N . GLU A 1 85 ? 37.408 15.912 -7.620 1.00 56.03 85 GLU A N 1
ATOM 627 C CA . GLU A 1 85 ? 38.864 15.935 -7.806 1.00 56.03 85 GLU A CA 1
ATOM 628 C C . GLU A 1 85 ? 39.506 14.560 -7.564 1.00 56.03 85 GLU A C 1
ATOM 630 O O . GLU A 1 85 ? 40.468 14.189 -8.231 1.00 56.03 85 GLU A O 1
ATOM 635 N N . ILE A 1 86 ? 38.931 13.772 -6.650 1.00 53.62 86 ILE A N 1
ATOM 636 C CA . ILE A 1 86 ? 39.432 12.443 -6.260 1.00 53.62 86 ILE A CA 1
ATOM 637 C C . ILE A 1 86 ? 38.870 11.338 -7.172 1.00 53.62 86 ILE A C 1
ATOM 639 O O . ILE A 1 86 ? 39.510 10.310 -7.383 1.00 53.62 86 ILE A O 1
ATOM 643 N N . CYS A 1 87 ? 37.689 11.555 -7.751 1.00 44.97 87 CYS A N 1
ATOM 644 C CA . CYS A 1 87 ? 37.037 10.619 -8.659 1.00 44.97 87 CYS A CA 1
ATOM 645 C C . CYS A 1 87 ? 36.793 11.290 -10.014 1.00 44.97 87 CYS A C 1
ATOM 647 O O . CYS A 1 87 ? 35.809 12.013 -10.170 1.00 44.97 87 CYS A O 1
ATOM 649 N N . GLN A 1 88 ? 37.635 11.010 -11.016 1.00 40.91 88 GLN A N 1
ATOM 650 C CA . GLN A 1 88 ? 37.288 11.338 -12.401 1.00 40.91 88 GLN A CA 1
ATOM 651 C C . GLN A 1 88 ? 35.989 10.599 -12.772 1.00 40.91 88 GLN A C 1
ATOM 653 O O . GLN A 1 88 ? 35.947 9.368 -12.683 1.00 40.91 88 GLN A O 1
ATOM 658 N N . PRO A 1 89 ? 34.909 11.301 -13.158 1.00 44.38 89 PRO A N 1
ATOM 659 C CA . PRO A 1 89 ? 33.661 10.645 -13.498 1.00 44.38 89 PRO A CA 1
ATOM 660 C C . PRO A 1 89 ? 33.814 9.949 -14.851 1.00 44.38 89 PRO A C 1
ATOM 662 O O . PRO A 1 89 ? 34.029 10.576 -15.887 1.00 44.38 89 PRO A O 1
ATOM 665 N N . THR A 1 90 ? 33.703 8.626 -14.829 1.00 40.00 90 THR A N 1
ATOM 666 C CA . THR A 1 90 ? 33.691 7.756 -16.000 1.00 40.00 90 THR A CA 1
ATOM 667 C C . THR A 1 90 ? 32.537 8.161 -16.926 1.00 40.00 90 THR A C 1
ATOM 669 O O . THR A 1 90 ? 31.370 7.952 -16.597 1.00 40.00 90 THR A O 1
ATOM 672 N N . MET A 1 91 ? 32.844 8.705 -18.109 1.00 44.44 91 MET A N 1
ATOM 673 C CA . MET A 1 91 ? 31.860 9.146 -19.120 1.00 44.44 91 MET A CA 1
ATOM 674 C C . MET A 1 91 ? 30.925 8.033 -19.649 1.00 44.44 91 MET A C 1
ATOM 676 O O . MET A 1 91 ? 29.995 8.308 -20.400 1.00 44.44 91 MET A O 1
ATOM 680 N N . ALA A 1 92 ? 31.117 6.778 -19.238 1.00 43.69 92 ALA A N 1
ATOM 681 C CA . ALA A 1 92 ? 30.252 5.651 -19.586 1.00 43.69 92 ALA A CA 1
ATOM 682 C C . ALA A 1 92 ? 28.937 5.586 -18.777 1.00 43.69 92 ALA A C 1
ATOM 684 O O . ALA A 1 92 ? 28.013 4.882 -19.184 1.00 43.69 92 ALA A O 1
ATOM 685 N N . ILE A 1 93 ? 28.833 6.307 -17.651 1.00 49.41 93 ILE A N 1
ATOM 686 C CA . ILE A 1 93 ? 27.672 6.241 -16.743 1.00 49.41 93 ILE A CA 1
ATOM 687 C C . ILE A 1 93 ? 26.464 7.021 -17.299 1.00 49.41 93 ILE A C 1
ATOM 689 O O . ILE A 1 93 ? 25.321 6.652 -17.036 1.00 49.41 93 ILE A O 1
ATOM 693 N N . ASP A 1 94 ? 26.673 8.056 -18.117 1.00 53.00 94 ASP A N 1
ATOM 694 C CA . ASP A 1 94 ? 25.580 8.926 -18.579 1.00 53.00 94 ASP A CA 1
ATOM 695 C C . ASP A 1 94 ? 24.713 8.292 -19.679 1.00 53.00 94 ASP A C 1
ATOM 697 O O . ASP A 1 94 ? 23.486 8.437 -19.658 1.00 53.00 94 ASP A O 1
ATOM 701 N N . ALA A 1 95 ? 25.301 7.521 -20.598 1.00 51.91 95 ALA A N 1
ATOM 702 C CA . ALA A 1 95 ? 24.549 6.815 -21.641 1.00 51.91 95 ALA A CA 1
ATOM 703 C C . ALA A 1 95 ? 23.733 5.641 -21.066 1.00 51.91 95 ALA A C 1
ATOM 705 O O . ALA A 1 95 ? 22.544 5.507 -21.347 1.00 51.91 95 ALA A O 1
ATOM 706 N N . THR A 1 96 ? 24.320 4.834 -20.180 1.00 58.19 96 THR A N 1
ATOM 707 C CA . THR A 1 96 ? 23.595 3.747 -19.496 1.00 58.19 96 THR A CA 1
ATOM 708 C C . THR A 1 96 ? 22.515 4.292 -18.565 1.00 58.19 96 THR A C 1
ATOM 710 O O . THR A 1 96 ? 21.391 3.798 -18.567 1.00 58.19 96 THR A O 1
ATOM 713 N N . CYS A 1 97 ? 22.785 5.360 -17.808 1.00 60.97 97 CYS A N 1
ATOM 714 C CA . CYS A 1 97 ? 21.795 5.945 -16.898 1.00 60.97 97 CYS A CA 1
ATOM 715 C C . CYS A 1 97 ? 20.617 6.592 -17.649 1.00 60.97 97 CYS A C 1
ATOM 717 O O . CYS A 1 97 ? 19.471 6.527 -17.192 1.00 60.97 97 CYS A O 1
ATOM 719 N N . THR A 1 98 ? 20.857 7.197 -18.817 1.00 65.88 98 THR A N 1
ATOM 720 C CA . THR A 1 98 ? 19.780 7.725 -19.671 1.00 65.88 98 THR A CA 1
ATOM 721 C C . THR A 1 98 ? 18.958 6.613 -20.323 1.00 65.88 98 THR A C 1
ATOM 723 O O . THR A 1 98 ? 17.727 6.703 -20.288 1.00 65.88 98 THR A O 1
ATOM 726 N N . LEU A 1 99 ? 19.598 5.544 -20.809 1.00 67.62 99 LEU A N 1
ATOM 727 C CA . LEU A 1 99 ? 18.924 4.347 -21.325 1.00 67.62 99 LEU A CA 1
ATOM 728 C C . LEU A 1 99 ? 18.057 3.677 -20.251 1.00 67.62 99 LEU A C 1
ATOM 730 O O . LEU A 1 99 ? 16.853 3.536 -20.454 1.00 67.62 99 LEU A O 1
ATOM 734 N N . HIS A 1 100 ? 18.599 3.414 -19.059 1.00 73.44 100 HIS A N 1
ATOM 735 C CA . HIS A 1 100 ? 17.835 2.833 -17.948 1.00 73.44 100 HIS A CA 1
ATOM 736 C C . HIS A 1 100 ? 16.651 3.705 -17.518 1.00 73.44 100 HIS A C 1
ATOM 738 O O . HIS A 1 100 ? 15.597 3.194 -17.134 1.00 73.44 100 HIS A O 1
ATOM 744 N N . ARG A 1 101 ? 16.778 5.040 -17.582 1.00 77.00 101 ARG A N 1
ATOM 745 C CA . ARG A 1 101 ? 15.653 5.954 -17.314 1.00 77.00 101 ARG A CA 1
ATOM 746 C C . ARG A 1 101 ? 14.580 5.883 -18.397 1.00 77.00 101 ARG A C 1
ATOM 748 O O . ARG A 1 101 ? 13.401 6.010 -18.065 1.00 77.00 101 ARG A O 1
ATOM 755 N N . ALA A 1 102 ? 14.964 5.764 -19.666 1.00 82.56 102 ALA A N 1
ATOM 756 C CA . ALA A 1 102 ? 14.023 5.630 -20.774 1.00 82.56 102 ALA A CA 1
ATOM 757 C C . ALA A 1 102 ? 13.275 4.293 -20.691 1.00 82.56 102 ALA A C 1
ATOM 759 O O . ALA A 1 102 ? 12.044 4.281 -20.700 1.00 82.56 102 ALA A O 1
ATOM 760 N N . GLU A 1 103 ? 14.013 3.211 -20.471 1.00 85.12 103 GLU A N 1
ATOM 761 C CA . GLU A 1 103 ? 13.497 1.862 -20.256 1.00 85.12 103 GLU A CA 1
ATOM 762 C C . GLU A 1 103 ? 12.550 1.813 -19.049 1.00 85.12 103 GLU A C 1
ATOM 764 O O . GLU A 1 103 ? 11.385 1.452 -19.184 1.00 85.12 103 GLU A O 1
ATOM 769 N N . SER A 1 104 ? 12.963 2.339 -17.890 1.00 83.81 104 SER A N 1
ATOM 770 C CA . SER A 1 104 ? 12.102 2.416 -16.698 1.00 83.81 104 SER A CA 1
ATOM 771 C C . SER A 1 104 ? 10.791 3.170 -16.956 1.00 83.81 104 SER A C 1
ATOM 773 O O . SER A 1 104 ? 9.747 2.819 -16.403 1.00 83.81 104 SER A O 1
ATOM 775 N N . LYS A 1 105 ? 10.810 4.221 -17.792 1.00 87.50 105 LYS A N 1
ATOM 776 C CA . LYS A 1 105 ? 9.590 4.953 -18.181 1.00 87.50 105 LYS A CA 1
ATOM 777 C C . LYS A 1 105 ? 8.698 4.121 -19.096 1.00 87.50 105 LYS A C 1
ATOM 779 O O . LYS A 1 105 ? 7.479 4.222 -18.974 1.00 87.50 105 LYS A O 1
ATOM 784 N N . GLN A 1 106 ? 9.277 3.345 -20.007 1.00 89.81 106 GLN A N 1
ATOM 785 C CA . GLN A 1 106 ? 8.535 2.423 -20.862 1.00 89.81 106 GLN A CA 1
ATOM 786 C C . GLN A 1 106 ? 7.874 1.326 -20.024 1.00 89.81 106 GLN A C 1
ATOM 788 O O . GLN A 1 106 ? 6.656 1.175 -20.100 1.00 89.81 106 GLN A O 1
ATOM 793 N N . LEU A 1 107 ? 8.627 0.671 -19.138 1.00 90.75 107 LEU A N 1
ATOM 794 C CA . LEU A 1 107 ? 8.096 -0.327 -18.205 1.00 90.75 107 LEU A CA 1
ATOM 795 C C . LEU A 1 107 ? 6.976 0.262 -17.340 1.00 90.75 107 LEU A C 1
ATOM 797 O O . LEU A 1 107 ? 5.908 -0.325 -17.203 1.00 90.75 107 LEU A O 1
ATOM 801 N N . GLN A 1 108 ? 7.157 1.483 -16.826 1.00 90.62 108 GLN A N 1
ATOM 802 C CA . GLN A 1 108 ? 6.113 2.165 -16.063 1.00 90.62 108 GLN A CA 1
ATOM 803 C C . GLN A 1 108 ? 4.836 2.419 -16.882 1.00 90.62 108 GLN A C 1
ATOM 805 O O . GLN A 1 108 ? 3.744 2.408 -16.313 1.00 90.62 108 GLN A O 1
ATOM 810 N N . ARG A 1 109 ? 4.946 2.694 -18.189 1.00 92.25 109 ARG A N 1
ATOM 811 C CA . ARG A 1 109 ? 3.779 2.868 -19.069 1.00 92.25 109 ARG A CA 1
ATOM 812 C C . ARG A 1 109 ? 3.051 1.547 -19.286 1.00 92.25 109 ARG A C 1
ATOM 814 O O . ARG A 1 109 ? 1.831 1.551 -19.170 1.00 92.25 109 ARG A O 1
ATOM 821 N N . LEU A 1 110 ? 3.786 0.463 -19.529 1.00 93.00 110 LEU A N 1
ATOM 822 C CA . LEU A 1 110 ? 3.228 -0.882 -19.699 1.00 93.00 110 LEU A CA 1
ATOM 823 C C . LEU A 1 110 ? 2.486 -1.330 -18.440 1.00 93.00 110 LEU A C 1
ATOM 825 O O . LEU A 1 110 ? 1.284 -1.572 -18.490 1.00 93.00 110 LEU A O 1
ATOM 829 N N . VAL A 1 111 ? 3.156 -1.281 -17.284 1.00 93.50 111 VAL A N 1
ATOM 830 C CA . VAL A 1 111 ? 2.528 -1.604 -15.995 1.00 93.50 111 VAL A CA 1
ATOM 831 C C . VAL A 1 111 ? 1.306 -0.730 -15.751 1.00 93.50 111 VAL A C 1
ATOM 833 O O . VAL A 1 111 ? 0.314 -1.202 -15.225 1.00 93.50 111 VAL A O 1
ATOM 836 N N . ARG A 1 112 ? 1.342 0.560 -16.108 1.00 93.69 112 ARG A N 1
ATOM 837 C CA . ARG A 1 112 ? 0.187 1.444 -15.908 1.00 93.69 112 ARG A CA 1
ATOM 838 C C . ARG A 1 112 ? -0.997 1.082 -16.805 1.00 93.69 112 ARG A C 1
ATOM 840 O O . ARG A 1 112 ? -2.125 1.315 -16.377 1.00 93.69 112 ARG A O 1
ATOM 847 N N . ALA A 1 113 ? -0.746 0.610 -18.022 1.00 93.69 113 ALA A N 1
ATOM 848 C CA . ALA A 1 113 ? -1.793 0.257 -18.972 1.00 93.69 113 ALA A CA 1
ATOM 849 C C . ALA A 1 113 ? -2.607 -0.951 -18.493 1.00 93.69 113 ALA A C 1
ATOM 851 O O . ALA A 1 113 ? -3.818 -0.959 -18.680 1.00 93.69 113 ALA A O 1
ATOM 852 N N . ASP A 1 114 ? -1.958 -1.896 -17.810 1.00 94.94 114 ASP A N 1
ATOM 853 C CA . ASP A 1 114 ? -2.575 -3.150 -17.371 1.00 94.94 114 ASP A CA 1
ATOM 854 C C . ASP A 1 114 ? -2.325 -3.443 -15.876 1.00 94.94 114 ASP A C 1
ATOM 856 O O . ASP A 1 114 ? -2.100 -4.564 -15.425 1.00 94.94 114 ASP A O 1
ATOM 860 N N . ALA A 1 115 ? -2.351 -2.382 -15.066 1.00 94.81 115 ALA A N 1
ATOM 861 C CA . ALA A 1 115 ? -2.000 -2.457 -13.646 1.00 94.81 115 ALA A CA 1
ATOM 862 C C . ALA A 1 115 ? -2.986 -3.286 -12.815 1.00 94.81 115 ALA A C 1
ATOM 864 O O . ALA A 1 115 ? -2.662 -3.685 -11.697 1.00 94.81 115 ALA A O 1
ATOM 865 N N . ASP A 1 116 ? -4.209 -3.453 -13.315 1.00 95.19 116 ASP A N 1
ATOM 866 C CA . ASP A 1 116 ? -5.279 -4.137 -12.602 1.00 95.19 116 ASP A CA 1
ATOM 867 C C . ASP A 1 116 ? -5.201 -5.651 -12.785 1.00 95.19 116 ASP A C 1
ATOM 869 O O . ASP A 1 116 ? -5.302 -6.354 -11.785 1.00 95.19 116 ASP A O 1
ATOM 873 N N . THR A 1 117 ? -4.921 -6.136 -13.997 1.00 95.88 117 THR A N 1
ATOM 874 C CA . THR A 1 117 ? -4.691 -7.564 -14.268 1.00 95.88 117 THR A CA 1
ATOM 875 C C . THR A 1 117 ? -3.451 -8.052 -13.526 1.00 95.88 117 THR A C 1
ATOM 877 O O . THR A 1 117 ? -3.552 -8.913 -12.654 1.00 95.88 117 THR A O 1
ATOM 880 N N . LEU A 1 118 ? -2.304 -7.393 -13.747 1.00 96.38 118 LEU A N 1
ATOM 881 C CA . LEU A 1 118 ? -1.062 -7.709 -13.034 1.00 96.38 118 LEU A CA 1
ATOM 882 C C . LEU A 1 118 ? -1.226 -7.589 -11.513 1.00 96.38 118 LEU A C 1
ATOM 884 O O . LEU A 1 118 ? -0.692 -8.381 -10.737 1.00 96.38 118 LEU A O 1
ATOM 888 N N . GLY A 1 119 ? -1.941 -6.555 -11.069 1.00 97.06 119 GLY A N 1
ATOM 889 C CA . GLY A 1 119 ? -2.182 -6.306 -9.657 1.00 97.06 119 GLY A CA 1
ATOM 890 C C . GLY A 1 119 ? -2.992 -7.409 -8.986 1.00 97.06 119 GLY A C 1
ATOM 891 O O . GLY A 1 119 ? -2.665 -7.772 -7.854 1.00 97.06 119 GLY A O 1
ATOM 892 N N . ASP A 1 120 ? -4.015 -7.933 -9.660 1.00 96.94 120 ASP A N 1
ATOM 893 C CA . ASP A 1 120 ? -4.848 -9.017 -9.142 1.00 96.94 120 ASP A CA 1
ATOM 894 C C . ASP A 1 120 ? -4.083 -10.342 -9.093 1.00 96.94 120 ASP A C 1
ATOM 896 O O . ASP A 1 120 ? -4.054 -10.983 -8.042 1.00 96.94 120 ASP A O 1
ATOM 900 N N . GLU A 1 121 ? -3.379 -10.701 -10.171 1.00 96.88 121 GLU A N 1
ATOM 901 C CA . GLU A 1 121 ? -2.581 -11.932 -10.253 1.00 96.88 121 GLU A CA 1
ATOM 902 C C . GLU A 1 121 ? -1.493 -11.982 -9.176 1.00 96.88 121 GLU A C 1
ATOM 904 O O . GLU A 1 121 ? -1.422 -12.927 -8.382 1.00 96.88 121 GLU A O 1
ATOM 909 N N . LEU A 1 122 ? -0.678 -10.924 -9.074 1.00 97.81 122 LEU A N 1
ATOM 910 C CA . LEU A 1 122 ? 0.387 -10.876 -8.073 1.00 97.81 122 LEU A CA 1
ATOM 911 C C . LEU A 1 122 ? -0.175 -10.844 -6.652 1.00 97.81 122 LEU A C 1
ATOM 913 O O . LEU A 1 122 ? 0.395 -11.465 -5.753 1.00 97.81 122 LEU A O 1
ATOM 917 N N . ALA A 1 123 ? -1.281 -10.135 -6.415 1.00 97.88 123 ALA A N 1
ATOM 918 C CA . ALA A 1 123 ? -1.905 -10.120 -5.099 1.00 97.88 123 ALA A CA 1
ATOM 919 C C . ALA A 1 123 ? -2.510 -11.486 -4.733 1.00 97.88 123 ALA A C 1
ATOM 921 O O . ALA A 1 123 ? -2.406 -11.879 -3.570 1.00 97.88 123 ALA A O 1
ATOM 922 N N . CYS A 1 124 ? -3.077 -12.229 -5.690 1.00 97.50 124 CYS A N 1
ATOM 923 C CA . CYS A 1 124 ? -3.576 -13.586 -5.460 1.00 97.50 124 CYS A CA 1
ATOM 924 C C . CYS A 1 124 ? -2.445 -14.513 -5.016 1.00 97.50 124 CYS A C 1
ATOM 926 O O . CYS A 1 124 ? -2.510 -15.066 -3.918 1.00 97.50 124 CYS A O 1
ATOM 928 N N . MET A 1 125 ? -1.352 -14.554 -5.781 1.00 97.75 125 MET A N 1
ATOM 929 C CA . MET A 1 125 ? -0.175 -15.357 -5.444 1.00 97.75 125 MET A CA 1
ATOM 930 C C . MET A 1 125 ? 0.430 -14.955 -4.088 1.00 97.75 125 MET A C 1
ATOM 932 O O . MET A 1 125 ? 0.754 -15.813 -3.269 1.00 97.75 125 MET A O 1
ATOM 936 N N . ILE A 1 126 ? 0.528 -13.654 -3.781 1.00 98.38 126 ILE A N 1
ATOM 937 C CA . ILE A 1 126 ? 0.984 -13.191 -2.457 1.00 98.38 126 ILE A CA 1
ATOM 938 C C . ILE A 1 126 ? 0.037 -13.682 -1.350 1.00 98.38 126 ILE A C 1
ATOM 940 O O . ILE A 1 126 ? 0.496 -14.068 -0.271 1.00 98.38 126 ILE A O 1
ATOM 944 N N . GLY A 1 127 ? -1.275 -13.642 -1.588 1.00 97.00 127 GLY A N 1
ATOM 945 C CA . GLY A 1 127 ? -2.293 -14.141 -0.665 1.00 97.00 127 GLY A CA 1
ATOM 946 C C . GLY A 1 127 ? -2.149 -15.639 -0.397 1.00 97.00 127 GLY A C 1
ATOM 947 O O . GLY A 1 127 ? -2.140 -16.050 0.764 1.00 97.00 127 GLY A O 1
ATOM 948 N N . GLU A 1 128 ? -1.964 -16.430 -1.451 1.00 97.19 128 GLU A N 1
ATOM 949 C CA . GLU A 1 128 ? -1.710 -17.873 -1.388 1.00 97.19 128 GLU A CA 1
ATOM 950 C C . GLU A 1 128 ? -0.406 -18.188 -0.653 1.00 97.19 128 GLU A C 1
ATOM 952 O O . GLU A 1 128 ? -0.386 -19.039 0.236 1.00 97.19 128 GLU A O 1
ATOM 957 N N . HIS A 1 129 ? 0.668 -17.446 -0.935 1.00 97.88 129 HIS A N 1
ATOM 958 C CA . HIS A 1 129 ? 1.950 -17.622 -0.257 1.00 97.88 129 HIS A CA 1
ATOM 959 C C . HIS A 1 129 ? 1.820 -17.411 1.256 1.00 97.88 129 HIS A C 1
ATOM 961 O O . HIS A 1 129 ? 2.332 -18.212 2.039 1.00 97.88 129 HIS A O 1
ATOM 967 N N . TRP A 1 130 ? 1.088 -16.372 1.671 1.00 97.12 130 TRP A N 1
ATOM 968 C CA . TRP A 1 130 ? 0.776 -16.137 3.080 1.00 97.12 130 TRP A CA 1
ATOM 969 C C . TRP A 1 130 ? -0.073 -17.250 3.694 1.00 97.12 130 TRP A C 1
ATOM 971 O O . TRP A 1 130 ? 0.147 -17.590 4.853 1.00 97.12 130 TRP A O 1
ATOM 981 N N . ALA A 1 131 ? -1.056 -17.779 2.961 1.00 96.62 131 ALA A N 1
ATOM 982 C CA . ALA A 1 131 ? -1.894 -18.873 3.444 1.00 96.62 131 ALA A CA 1
ATOM 983 C C . ALA A 1 131 ? -1.084 -20.164 3.645 1.00 96.62 131 ALA A C 1
ATOM 985 O O . ALA A 1 131 ? -1.329 -20.890 4.603 1.00 96.62 131 ALA A O 1
ATOM 986 N N . ALA A 1 132 ? -0.097 -20.414 2.781 1.00 97.44 132 ALA A N 1
ATOM 987 C CA . ALA A 1 132 ? 0.749 -21.600 2.837 1.00 97.44 132 ALA A CA 1
ATOM 988 C C . ALA A 1 132 ? 1.882 -21.511 3.878 1.00 97.44 132 ALA A C 1
ATOM 990 O O . ALA A 1 132 ? 2.204 -22.518 4.503 1.00 97.44 132 ALA A O 1
ATOM 991 N N . HIS A 1 133 ? 2.490 -20.335 4.079 1.00 96.62 133 HIS A N 1
ATOM 992 C CA . HIS A 1 133 ? 3.736 -20.213 4.857 1.00 96.62 133 HIS A CA 1
ATOM 993 C C . HIS A 1 133 ? 3.628 -19.353 6.127 1.00 96.62 133 HIS A C 1
ATOM 995 O O . HIS A 1 133 ? 4.601 -19.258 6.872 1.00 96.62 133 HIS A O 1
ATOM 1001 N N . ASP A 1 134 ? 2.496 -18.675 6.351 1.00 95.62 134 ASP A N 1
ATOM 1002 C CA . ASP A 1 134 ? 2.290 -17.669 7.414 1.00 95.62 134 ASP A CA 1
ATOM 1003 C C . ASP A 1 134 ? 3.381 -16.575 7.483 1.00 95.62 134 ASP A C 1
ATOM 1005 O O . ASP A 1 134 ? 3.622 -15.928 8.503 1.00 95.62 134 ASP A O 1
ATOM 1009 N N . ILE A 1 135 ? 4.043 -16.330 6.353 1.00 96.38 135 ILE A N 1
ATOM 1010 C CA . ILE A 1 135 ? 5.024 -15.268 6.146 1.00 96.38 135 ILE A CA 1
ATOM 1011 C C . ILE A 1 135 ? 4.855 -14.710 4.732 1.00 96.38 135 ILE A C 1
ATOM 1013 O O . ILE A 1 135 ? 4.376 -15.404 3.839 1.00 96.38 135 ILE A O 1
ATOM 1017 N N . GLY A 1 136 ? 5.210 -13.442 4.524 1.00 97.00 136 GLY A N 1
ATOM 1018 C CA . GLY A 1 136 ? 5.119 -12.823 3.207 1.00 97.00 136 GLY A CA 1
ATOM 1019 C C . GLY A 1 136 ? 6.281 -13.214 2.299 1.00 97.00 136 GLY A C 1
ATOM 1020 O O . GLY A 1 136 ? 7.390 -13.448 2.789 1.00 97.00 136 GLY A O 1
ATOM 1021 N N . PRO A 1 137 ? 6.075 -13.218 0.975 1.00 97.69 137 PRO A N 1
ATOM 1022 C CA . PRO A 1 137 ? 7.172 -13.406 0.047 1.00 97.69 137 PRO A CA 1
ATOM 1023 C C . PRO A 1 137 ? 8.103 -12.183 0.044 1.00 97.69 137 PRO A C 1
ATOM 1025 O O . PRO A 1 137 ? 7.780 -11.077 0.497 1.00 97.69 137 PRO A O 1
ATOM 1028 N N . THR A 1 138 ? 9.302 -12.375 -0.475 1.00 96.44 138 THR A N 1
ATOM 1029 C CA . THR A 1 138 ? 10.226 -11.310 -0.849 1.00 96.44 138 THR A CA 1
ATOM 1030 C C . THR A 1 138 ? 9.853 -10.743 -2.216 1.00 96.44 138 THR A C 1
ATOM 1032 O O . THR A 1 138 ? 9.153 -11.359 -3.014 1.00 96.44 138 THR A O 1
ATOM 1035 N N . TRP A 1 139 ? 10.369 -9.556 -2.519 1.00 95.38 139 TRP A N 1
ATOM 1036 C CA . TRP A 1 139 ? 10.163 -8.911 -3.816 1.00 95.38 139 TRP A CA 1
ATOM 1037 C C . TRP A 1 139 ? 10.760 -9.733 -4.961 1.00 95.38 139 TRP A C 1
ATOM 1039 O O . TRP A 1 139 ? 10.183 -9.781 -6.039 1.00 95.38 139 TRP A O 1
ATOM 1049 N N . GLN A 1 140 ? 11.894 -10.397 -4.715 1.00 95.31 140 GLN A N 1
ATOM 1050 C CA . GLN A 1 140 ? 12.529 -11.284 -5.688 1.00 95.31 140 GLN A CA 1
ATOM 1051 C C . GLN A 1 140 ? 11.728 -12.564 -5.913 1.00 95.31 140 GLN A C 1
ATOM 1053 O O . GLN A 1 140 ? 11.589 -12.963 -7.062 1.00 95.31 140 GLN A O 1
ATOM 1058 N N . GLU A 1 141 ? 11.181 -13.182 -4.864 1.00 96.38 141 GLU A N 1
ATOM 1059 C CA . GLU A 1 141 ? 10.315 -14.364 -5.012 1.00 96.38 141 GLU A CA 1
ATOM 1060 C C . GLU A 1 141 ? 9.079 -14.035 -5.854 1.00 96.38 141 GLU A C 1
ATOM 1062 O O . GLU A 1 141 ? 8.724 -14.800 -6.742 1.00 96.38 141 GLU A O 1
ATOM 1067 N N . VAL A 1 142 ? 8.469 -12.862 -5.643 1.00 97.06 142 VAL A N 1
ATOM 1068 C CA . VAL A 1 142 ? 7.338 -12.426 -6.472 1.00 97.06 142 VAL A CA 1
ATOM 1069 C C . VAL A 1 142 ? 7.760 -12.120 -7.907 1.00 97.06 142 VAL A C 1
ATOM 1071 O O . VAL A 1 142 ? 7.056 -12.498 -8.837 1.00 97.06 142 VAL A O 1
ATOM 1074 N N . TRP A 1 143 ? 8.906 -11.468 -8.108 1.00 96.50 143 TRP A N 1
ATOM 1075 C CA . TRP A 1 143 ? 9.391 -11.125 -9.449 1.00 96.50 143 TRP A CA 1
ATOM 1076 C C . TRP A 1 143 ? 9.696 -12.348 -10.319 1.00 96.50 143 TRP A C 1
ATOM 1078 O O . TRP A 1 143 ? 9.439 -12.322 -11.514 1.00 96.50 143 TRP A O 1
ATOM 1088 N N . HIS A 1 144 ? 10.211 -13.422 -9.717 1.00 96.31 144 HIS A N 1
ATOM 1089 C CA . HIS A 1 144 ? 10.501 -14.681 -10.413 1.00 96.31 144 HIS A CA 1
ATOM 1090 C C . HIS A 1 144 ? 9.354 -15.695 -10.308 1.00 96.31 144 HIS A C 1
ATOM 1092 O O . HIS A 1 144 ? 9.550 -16.877 -10.581 1.00 96.31 144 HIS A O 1
ATOM 1098 N N . SER A 1 145 ? 8.170 -15.260 -9.875 1.00 96.44 145 SER A N 1
ATOM 1099 C CA . SER A 1 145 ? 6.987 -16.115 -9.895 1.00 96.44 145 SER A CA 1
ATOM 1100 C C . SER A 1 145 ? 6.506 -16.329 -11.326 1.00 96.44 145 SER A C 1
ATOM 1102 O O . SER A 1 145 ? 6.648 -15.448 -12.176 1.00 96.44 145 SER A O 1
ATOM 1104 N N . GLU A 1 146 ? 5.895 -17.485 -11.572 1.00 95.38 146 GLU A N 1
ATOM 1105 C CA . GLU A 1 146 ? 5.342 -17.844 -12.879 1.00 95.38 146 GLU A CA 1
ATOM 1106 C C . GLU A 1 146 ? 4.370 -16.778 -13.404 1.00 95.38 146 GLU A C 1
ATOM 1108 O O . GLU A 1 146 ? 4.524 -16.330 -14.534 1.00 95.38 146 GLU A O 1
ATOM 1113 N N . ALA A 1 147 ? 3.458 -16.285 -12.559 1.00 93.44 147 ALA A N 1
ATOM 1114 C CA . ALA A 1 147 ? 2.515 -15.226 -12.924 1.00 93.44 147 ALA A CA 1
ATOM 1115 C C . ALA A 1 147 ? 3.222 -13.936 -13.381 1.00 93.44 147 ALA A C 1
ATOM 1117 O O . ALA A 1 147 ? 2.861 -13.341 -14.392 1.00 93.44 147 ALA A O 1
ATOM 1118 N N . CYS A 1 148 ? 4.277 -13.512 -12.672 1.00 94.88 148 CYS A N 1
ATOM 1119 C CA . CYS A 1 148 ? 5.019 -12.309 -13.050 1.00 94.88 148 CYS A CA 1
ATOM 1120 C C . CYS A 1 148 ? 5.785 -12.501 -14.365 1.00 94.88 148 CYS A C 1
ATOM 1122 O O . CYS A 1 148 ? 5.795 -11.594 -15.197 1.00 94.88 148 CYS A O 1
ATOM 1124 N N . ILE A 1 149 ? 6.402 -13.673 -14.551 1.00 95.94 149 ILE A N 1
ATOM 1125 C CA . ILE A 1 149 ? 7.121 -14.032 -15.778 1.00 95.94 149 ILE A CA 1
ATOM 1126 C C . ILE A 1 149 ? 6.159 -14.045 -16.966 1.00 95.94 149 ILE A C 1
ATOM 1128 O O . ILE A 1 149 ? 6.437 -13.384 -17.959 1.00 95.94 149 ILE A O 1
ATOM 1132 N N . GLN A 1 150 ? 5.023 -14.736 -16.851 1.00 95.44 150 GLN A N 1
ATOM 1133 C CA . GLN A 1 150 ? 4.027 -14.847 -17.920 1.00 95.44 150 GLN A CA 1
ATOM 1134 C C . GLN A 1 150 ? 3.450 -13.485 -18.310 1.00 95.44 150 GLN A C 1
ATOM 1136 O O . GLN A 1 150 ? 3.328 -13.187 -19.497 1.00 95.44 150 GLN A O 1
ATOM 1141 N N . TRP A 1 151 ? 3.14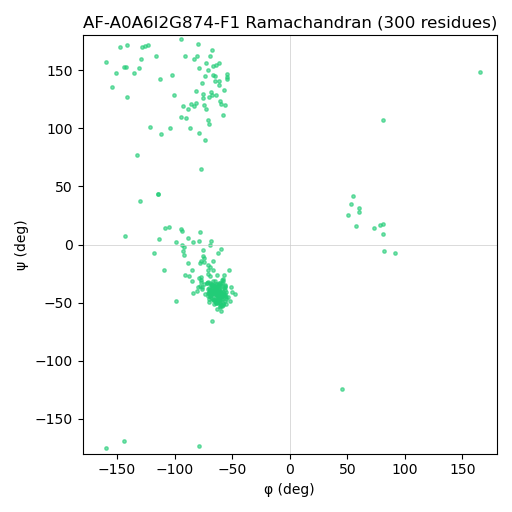6 -12.628 -17.331 1.00 95.44 151 TRP A N 1
ATOM 1142 C CA . TRP A 1 151 ? 2.651 -11.286 -17.626 1.00 95.44 151 TRP A CA 1
ATOM 1143 C C . TRP A 1 151 ? 3.689 -10.443 -18.380 1.00 95.44 151 TRP A C 1
ATOM 1145 O O . TRP A 1 151 ? 3.354 -9.775 -19.359 1.00 95.44 151 TRP A O 1
ATOM 1155 N N . TRP A 1 152 ? 4.959 -10.481 -17.960 1.00 94.38 152 TRP A N 1
ATOM 1156 C CA . TRP A 1 152 ? 6.024 -9.737 -18.637 1.00 94.38 152 TRP A CA 1
ATOM 1157 C C . TRP A 1 152 ? 6.351 -10.287 -20.023 1.00 94.38 152 TRP A C 1
ATOM 1159 O O . TRP A 1 152 ? 6.539 -9.503 -20.952 1.00 94.38 152 TRP A O 1
ATOM 1169 N N . ASP A 1 153 ? 6.358 -11.608 -20.178 1.00 94.88 153 ASP A N 1
ATOM 1170 C CA . ASP A 1 153 ? 6.505 -12.272 -21.472 1.00 94.88 153 ASP A CA 1
ATOM 1171 C C . ASP A 1 153 ? 5.394 -11.835 -22.440 1.00 94.88 153 ASP A C 1
ATOM 1173 O O . ASP A 1 153 ? 5.664 -11.422 -23.565 1.00 94.88 153 ASP A O 1
ATOM 1177 N N . HIS A 1 154 ? 4.145 -11.763 -21.971 1.00 93.62 154 HIS A N 1
ATOM 1178 C CA . HIS A 1 154 ? 3.042 -11.241 -22.775 1.00 93.62 154 HIS A CA 1
ATOM 1179 C C . HIS A 1 154 ? 3.183 -9.741 -23.099 1.00 93.62 154 HIS A C 1
ATOM 1181 O O . HIS A 1 154 ? 2.884 -9.309 -24.214 1.00 93.62 154 HIS A O 1
ATOM 1187 N N . ALA A 1 155 ? 3.632 -8.929 -22.137 1.00 90.50 155 ALA A N 1
ATOM 1188 C CA . ALA A 1 155 ? 3.689 -7.475 -22.275 1.00 90.50 155 ALA A CA 1
ATOM 1189 C C . ALA A 1 155 ? 4.881 -6.967 -23.108 1.00 90.50 155 ALA A C 1
ATOM 1191 O O . ALA A 1 155 ? 4.752 -5.948 -23.795 1.00 90.50 155 ALA A O 1
ATOM 1192 N N . CYS A 1 156 ? 6.048 -7.617 -23.029 1.00 89.38 156 CYS A N 1
ATOM 1193 C CA . CYS A 1 156 ? 7.260 -7.198 -23.742 1.00 89.38 156 CYS A CA 1
ATOM 1194 C C . CYS A 1 156 ? 8.154 -8.330 -24.274 1.00 89.38 156 CYS A C 1
ATOM 1196 O O . CYS A 1 156 ? 9.226 -8.026 -24.792 1.00 89.38 156 CYS A O 1
ATOM 1198 N N . GLY A 1 157 ? 7.730 -9.595 -24.204 1.00 91.31 157 GLY A N 1
ATOM 1199 C CA . GLY A 1 157 ? 8.442 -10.746 -24.780 1.00 91.31 157 GLY A CA 1
ATOM 1200 C C . GLY A 1 157 ? 9.582 -11.312 -23.930 1.00 91.31 157 GLY A C 1
ATOM 1201 O O . GLY A 1 157 ? 10.174 -12.315 -24.306 1.00 91.31 157 GLY A O 1
ATOM 1202 N N . GLU A 1 158 ? 9.918 -10.668 -22.813 1.00 92.81 158 GLU A N 1
ATOM 1203 C CA . GLU A 1 158 ? 10.877 -11.174 -21.831 1.00 92.81 158 GLU A CA 1
ATOM 1204 C C . GLU A 1 158 ? 10.676 -10.494 -20.472 1.00 92.81 158 GLU A C 1
ATOM 1206 O O . GLU A 1 158 ? 10.153 -9.380 -20.388 1.00 92.81 158 GLU A O 1
ATOM 1211 N N . LEU A 1 159 ? 11.120 -11.148 -19.394 1.00 92.00 159 LEU A N 1
ATOM 1212 C CA . LEU A 1 159 ? 11.138 -10.555 -18.058 1.00 92.00 159 LEU A CA 1
ATOM 1213 C C . LEU A 1 159 ? 12.276 -9.521 -17.956 1.00 92.00 159 LEU A C 1
ATOM 1215 O O . LEU A 1 159 ? 13.443 -9.912 -18.043 1.00 92.00 159 LEU A O 1
ATOM 1219 N N . PRO A 1 160 ? 11.987 -8.234 -17.677 1.00 92.12 160 PRO A N 1
ATOM 1220 C CA . PRO A 1 160 ? 13.037 -7.240 -17.492 1.00 92.12 160 PRO A CA 1
ATOM 1221 C C . PRO A 1 160 ? 13.950 -7.573 -16.306 1.00 92.12 160 PRO A C 1
ATOM 1223 O O . PRO A 1 160 ? 13.536 -8.209 -15.328 1.00 92.12 160 PRO A O 1
ATOM 1226 N N . GLU A 1 161 ? 15.180 -7.050 -16.320 1.00 91.38 161 GLU A N 1
ATOM 1227 C CA . GLU A 1 161 ? 16.082 -7.197 -15.176 1.00 91.38 161 GLU A CA 1
ATOM 1228 C C . GLU A 1 161 ? 15.423 -6.634 -13.904 1.00 91.38 161 GLU A C 1
ATOM 1230 O O . GLU A 1 161 ? 14.916 -5.505 -13.883 1.00 91.38 161 GLU A O 1
ATOM 1235 N N . PHE A 1 162 ? 15.481 -7.395 -12.805 1.00 90.00 162 PHE A N 1
ATOM 1236 C CA . PHE A 1 162 ? 14.877 -7.027 -11.520 1.00 90.00 162 PHE A CA 1
ATOM 1237 C C . PHE A 1 162 ? 15.208 -5.588 -11.095 1.00 90.00 162 PHE A C 1
ATOM 1239 O O . PHE A 1 162 ? 14.339 -4.852 -10.628 1.00 90.00 162 PHE A O 1
ATOM 1246 N N . ARG A 1 163 ? 16.464 -5.154 -11.271 1.00 87.44 163 ARG A N 1
ATOM 1247 C CA . ARG A 1 163 ? 16.927 -3.816 -10.860 1.00 87.44 163 ARG A CA 1
ATOM 1248 C C . ARG A 1 163 ? 16.217 -2.676 -11.591 1.00 87.44 163 ARG A C 1
ATOM 1250 O O . ARG A 1 163 ? 16.110 -1.583 -11.033 1.00 87.44 163 ARG A O 1
ATOM 1257 N N . ILE A 1 164 ? 15.727 -2.938 -12.797 1.00 87.38 164 ILE A N 1
ATOM 1258 C CA . ILE A 1 164 ? 15.097 -1.958 -13.679 1.00 87.38 164 ILE A CA 1
ATOM 1259 C C . ILE A 1 164 ? 13.575 -2.061 -13.557 1.00 87.38 164 ILE A C 1
ATOM 1261 O O . ILE A 1 164 ? 12.898 -1.056 -13.331 1.00 87.38 164 ILE A O 1
ATOM 1265 N N . GLY A 1 165 ? 13.033 -3.280 -13.642 1.00 88.94 165 GLY A N 1
ATOM 1266 C CA . GLY A 1 165 ? 11.593 -3.518 -13.711 1.00 88.94 165 GLY A CA 1
ATOM 1267 C C . GLY A 1 165 ? 10.874 -3.578 -12.364 1.00 88.94 165 GLY A C 1
ATOM 1268 O O . GLY A 1 165 ? 9.722 -3.147 -12.268 1.00 88.94 165 GLY A O 1
ATOM 1269 N N . ALA A 1 166 ? 11.524 -4.045 -11.293 1.00 90.12 166 ALA A N 1
ATOM 1270 C CA . ALA A 1 166 ? 10.821 -4.311 -10.035 1.00 90.12 166 ALA A CA 1
ATOM 1271 C C . ALA A 1 166 ? 10.263 -3.031 -9.399 1.00 90.12 166 ALA A C 1
ATOM 1273 O O . ALA A 1 166 ? 9.096 -2.965 -9.015 1.00 90.12 166 ALA A O 1
ATOM 1274 N N . ASN A 1 167 ? 11.082 -1.982 -9.313 1.00 90.06 167 ASN A N 1
ATOM 1275 C CA . ASN A 1 167 ? 10.691 -0.725 -8.680 1.00 90.06 167 ASN A CA 1
ATOM 1276 C C . ASN A 1 167 ? 9.459 -0.067 -9.345 1.00 90.06 167 ASN A C 1
ATOM 1278 O O . ASN A 1 167 ? 8.461 0.129 -8.645 1.00 90.06 167 ASN A O 1
ATOM 1282 N N . PRO A 1 168 ? 9.453 0.246 -10.661 1.00 90.12 168 PRO A N 1
ATOM 1283 C CA . PRO A 1 168 ? 8.284 0.858 -11.295 1.00 90.12 168 PRO A CA 1
ATOM 1284 C C . PRO A 1 168 ? 7.027 -0.011 -11.177 1.00 90.12 168 PRO A C 1
ATOM 1286 O O . PRO A 1 168 ? 5.939 0.544 -11.017 1.00 90.12 168 PRO A O 1
ATOM 1289 N N . THR A 1 169 ? 7.180 -1.337 -11.185 1.00 94.25 169 THR A N 1
ATOM 1290 C CA . THR A 1 169 ? 6.077 -2.295 -11.050 1.00 94.25 169 THR A CA 1
ATOM 1291 C C . THR A 1 169 ? 5.450 -2.238 -9.672 1.00 94.25 169 THR A C 1
ATOM 1293 O O . THR A 1 169 ? 4.312 -1.805 -9.490 1.00 94.25 169 THR A O 1
ATOM 1296 N N . PHE A 1 170 ? 6.213 -2.613 -8.658 1.00 94.88 170 PHE A N 1
ATOM 1297 C CA . PHE A 1 170 ? 5.675 -2.785 -7.323 1.00 94.88 170 PHE A CA 1
ATOM 1298 C C . PHE A 1 170 ? 5.308 -1.452 -6.658 1.00 94.88 170 PHE A C 1
ATOM 1300 O O . PHE A 1 170 ? 4.323 -1.394 -5.926 1.00 94.88 170 PHE A O 1
ATOM 1307 N N . VAL A 1 171 ? 6.017 -0.350 -6.947 1.00 92.12 171 VAL A N 1
ATOM 1308 C CA . VAL A 1 171 ? 5.606 0.982 -6.461 1.00 92.12 171 VAL A CA 1
ATOM 1309 C C . VAL A 1 171 ? 4.271 1.403 -7.073 1.00 92.12 171 VAL A C 1
ATOM 1311 O O . VAL A 1 171 ? 3.449 2.019 -6.389 1.00 92.12 171 VAL A O 1
ATOM 1314 N N . MET A 1 172 ? 4.026 1.078 -8.347 1.00 93.75 172 MET A N 1
ATOM 1315 C CA . MET A 1 172 ? 2.731 1.332 -8.979 1.00 93.75 172 MET A CA 1
ATOM 1316 C C . MET A 1 172 ? 1.626 0.521 -8.300 1.00 93.75 172 MET A C 1
ATOM 1318 O O . MET A 1 172 ? 0.616 1.099 -7.892 1.00 93.75 172 MET A O 1
ATOM 1322 N N . LEU A 1 173 ? 1.836 -0.784 -8.130 1.00 96.25 173 LEU A N 1
ATOM 1323 C CA . LEU A 1 173 ? 0.857 -1.684 -7.521 1.00 96.25 173 LEU A CA 1
ATOM 1324 C C . LEU A 1 173 ? 0.575 -1.329 -6.055 1.00 96.25 173 LEU A C 1
ATOM 1326 O O . LEU A 1 173 ? -0.584 -1.323 -5.636 1.00 96.25 173 LEU A O 1
ATOM 1330 N N . GLU A 1 174 ? 1.596 -0.946 -5.283 1.00 94.75 174 GLU A N 1
ATOM 1331 C CA . GLU A 1 174 ? 1.421 -0.459 -3.910 1.00 94.75 174 GLU A CA 1
ATOM 1332 C C . GLU A 1 174 ? 0.614 0.847 -3.882 1.00 94.75 174 GLU A C 1
ATOM 1334 O O . GLU A 1 174 ? -0.294 1.011 -3.063 1.00 94.75 174 GLU A O 1
ATOM 1339 N N . ARG A 1 175 ? 0.885 1.773 -4.811 1.00 91.81 175 ARG A N 1
ATOM 1340 C CA . ARG A 1 175 ? 0.140 3.036 -4.915 1.00 91.81 175 ARG A CA 1
ATOM 1341 C C . ARG A 1 175 ? -1.330 2.818 -5.271 1.00 91.81 175 ARG A C 1
ATOM 1343 O O . ARG A 1 175 ? -2.184 3.535 -4.749 1.00 91.81 175 ARG A O 1
ATOM 1350 N N . LEU A 1 176 ? -1.617 1.859 -6.148 1.00 92.62 176 LEU A N 1
ATOM 1351 C CA . LEU A 1 176 ? -2.981 1.460 -6.507 1.00 92.62 176 LEU A CA 1
ATOM 1352 C C . LEU A 1 176 ? -3.660 0.629 -5.410 1.00 92.62 176 LEU A C 1
ATOM 1354 O O . LEU A 1 176 ? -4.875 0.452 -5.436 1.00 92.62 176 LEU A O 1
ATOM 1358 N N . GLY A 1 177 ? -2.897 0.168 -4.419 1.00 94.94 177 GLY A N 1
ATOM 1359 C CA . GLY A 1 177 ? -3.398 -0.594 -3.286 1.00 94.94 177 GLY A CA 1
ATOM 1360 C C . GLY A 1 177 ? -3.617 -2.074 -3.580 1.00 94.94 177 GLY A C 1
ATOM 1361 O O . GLY A 1 177 ? -4.330 -2.709 -2.808 1.00 94.94 177 GLY A O 1
ATOM 1362 N N . TRP A 1 178 ? -3.036 -2.617 -4.651 1.00 97.62 178 TRP A N 1
ATOM 1363 C CA . TRP A 1 178 ? -3.052 -4.055 -4.948 1.00 97.62 178 TRP A CA 1
ATOM 1364 C C . TRP A 1 178 ? -2.202 -4.845 -3.958 1.00 97.62 178 TRP A C 1
ATOM 1366 O O . TRP A 1 178 ? -2.629 -5.875 -3.444 1.00 97.62 178 TRP A O 1
ATOM 1376 N N . ILE A 1 179 ? -1.044 -4.292 -3.605 1.00 98.00 179 ILE A N 1
ATOM 1377 C CA . ILE A 1 179 ? -0.094 -4.871 -2.654 1.00 98.00 179 ILE A CA 1
ATOM 1378 C C . ILE A 1 179 ? 0.282 -3.850 -1.581 1.00 98.00 179 ILE A C 1
ATOM 1380 O O . ILE A 1 179 ? -0.026 -2.660 -1.682 1.00 98.00 179 ILE A O 1
ATOM 1384 N N . ALA A 1 180 ? 0.966 -4.308 -0.540 1.00 97.38 180 ALA A N 1
ATOM 1385 C CA . ALA A 1 180 ? 1.539 -3.448 0.478 1.00 97.38 180 ALA A CA 1
ATOM 1386 C C . ALA A 1 180 ? 2.789 -4.063 1.095 1.00 97.38 180 ALA A C 1
ATOM 1388 O O . ALA A 1 180 ? 2.874 -5.274 1.284 1.00 97.38 180 ALA A O 1
ATOM 1389 N N . SER A 1 181 ? 3.731 -3.208 1.480 1.00 96.38 181 SER A N 1
ATOM 1390 C CA . SER A 1 181 ? 4.995 -3.631 2.083 1.00 96.38 181 SER A CA 1
ATOM 1391 C C . SER A 1 181 ? 5.435 -2.693 3.206 1.00 96.38 181 SER A C 1
ATOM 1393 O O . SER A 1 181 ? 4.844 -1.633 3.431 1.00 96.38 181 SER A O 1
ATOM 1395 N N . ASN A 1 182 ? 6.483 -3.072 3.935 1.00 91.62 182 ASN A N 1
ATOM 1396 C CA . ASN A 1 182 ? 7.243 -2.139 4.755 1.00 91.62 182 ASN A CA 1
ATOM 1397 C C . ASN A 1 182 ? 8.740 -2.498 4.756 1.00 91.62 182 ASN A C 1
ATOM 1399 O O . ASN A 1 182 ? 9.208 -3.289 3.947 1.00 91.62 182 ASN A O 1
ATOM 1403 N N . ARG A 1 183 ? 9.519 -1.869 5.644 1.00 90.38 183 ARG A N 1
ATOM 1404 C CA . ARG A 1 183 ? 10.978 -2.068 5.714 1.00 90.38 183 ARG A CA 1
ATOM 1405 C C . ARG A 1 183 ? 11.408 -3.390 6.354 1.00 90.38 183 ARG A C 1
ATOM 1407 O O . ARG A 1 183 ? 12.596 -3.685 6.349 1.00 90.38 183 ARG A O 1
ATOM 1414 N N . SER A 1 184 ? 10.488 -4.135 6.958 1.00 88.44 184 SER A N 1
ATOM 1415 C CA . SER A 1 184 ? 10.792 -5.459 7.489 1.00 88.44 184 SER A CA 1
ATOM 1416 C C . SER A 1 184 ? 10.951 -6.445 6.336 1.00 88.44 184 SER A C 1
ATOM 1418 O O . SER A 1 184 ? 10.247 -6.345 5.323 1.00 88.44 184 SER A O 1
ATOM 1420 N N . SER A 1 185 ? 11.861 -7.404 6.501 1.00 91.56 185 SER A N 1
ATOM 1421 C CA . SER A 1 185 ? 11.984 -8.539 5.589 1.00 91.56 185 SER A CA 1
ATOM 1422 C C . SER A 1 185 ? 10.640 -9.256 5.469 1.00 91.56 185 SER A C 1
ATOM 1424 O O . SER A 1 185 ? 9.880 -9.322 6.437 1.00 91.56 185 SER A O 1
ATOM 1426 N N . ARG A 1 186 ? 10.339 -9.763 4.266 1.00 95.25 186 ARG A N 1
ATOM 1427 C CA . ARG A 1 186 ? 9.159 -10.609 4.025 1.00 95.25 186 ARG A CA 1
ATOM 1428 C C . ARG A 1 186 ? 7.827 -9.995 4.498 1.00 95.25 186 ARG A C 1
ATOM 1430 O O . ARG A 1 186 ? 6.916 -10.670 4.965 1.00 95.25 186 ARG A O 1
ATOM 1437 N N . SER A 1 187 ? 7.719 -8.670 4.378 1.00 95.44 187 SER A N 1
ATOM 1438 C CA . SER A 1 187 ? 6.534 -7.895 4.769 1.00 95.44 187 SER A CA 1
ATOM 1439 C C . SER A 1 187 ? 5.524 -7.686 3.641 1.00 95.44 187 SER A C 1
ATOM 1441 O O . SER A 1 187 ? 4.490 -7.051 3.863 1.00 95.44 187 SER A O 1
ATOM 1443 N N . LEU A 1 188 ? 5.827 -8.172 2.434 1.00 97.88 188 LEU A N 1
ATOM 1444 C CA . LEU A 1 188 ? 4.959 -8.027 1.276 1.00 97.88 188 LEU A CA 1
ATOM 1445 C C . LEU A 1 188 ? 3.653 -8.785 1.521 1.00 97.88 188 LEU A C 1
ATOM 1447 O O . LEU A 1 188 ? 3.662 -9.945 1.923 1.00 97.88 188 LEU A O 1
ATOM 1451 N N . CYS A 1 189 ? 2.525 -8.117 1.328 1.00 98.38 189 CYS A N 1
ATOM 1452 C CA . CYS A 1 189 ? 1.193 -8.667 1.549 1.00 98.38 189 CYS A CA 1
ATOM 1453 C C . CYS A 1 189 ? 0.188 -8.067 0.562 1.00 98.38 189 CYS A C 1
ATOM 1455 O O . CYS A 1 189 ? 0.488 -7.093 -0.135 1.00 98.38 189 CYS A O 1
ATOM 1457 N N . THR A 1 190 ? -1.012 -8.640 0.526 1.00 98.31 190 THR A N 1
ATOM 1458 C CA . THR A 1 190 ? -2.145 -8.104 -0.230 1.00 98.31 190 THR A CA 1
ATOM 1459 C C . THR A 1 190 ? -2.523 -6.713 0.276 1.00 98.31 190 THR A C 1
ATOM 1461 O O . THR A 1 190 ? -2.477 -6.425 1.474 1.00 98.31 190 THR A O 1
ATOM 1464 N N . GLY A 1 191 ? -2.865 -5.817 -0.644 1.00 97.25 191 GLY A N 1
ATOM 1465 C CA . GLY A 1 191 ? -3.328 -4.466 -0.341 1.00 97.25 191 GLY A CA 1
ATOM 1466 C C . GLY A 1 191 ? -4.855 -4.369 -0.284 1.00 97.25 191 GLY A C 1
ATOM 1467 O O . GLY A 1 191 ? -5.578 -5.327 -0.549 1.00 97.25 191 GLY A O 1
ATOM 1468 N N . ARG A 1 192 ? -5.372 -3.180 0.051 1.00 95.50 192 ARG A N 1
ATOM 1469 C CA . ARG A 1 192 ? -6.822 -2.931 0.161 1.00 95.50 192 ARG A CA 1
ATOM 1470 C C . ARG A 1 192 ? -7.590 -3.294 -1.109 1.00 95.50 192 ARG A C 1
ATOM 1472 O O . ARG A 1 192 ? -8.649 -3.900 -1.007 1.00 95.50 192 ARG A O 1
ATOM 1479 N N . ARG A 1 193 ? -7.080 -2.901 -2.279 1.00 95.62 193 ARG A N 1
ATOM 1480 C CA . ARG A 1 193 ? -7.792 -3.050 -3.552 1.00 95.62 193 ARG A CA 1
ATOM 1481 C C . ARG A 1 193 ? -8.081 -4.512 -3.864 1.00 95.62 193 ARG A C 1
ATOM 1483 O O . ARG A 1 193 ? -9.189 -4.813 -4.289 1.00 95.62 193 ARG A O 1
ATOM 1490 N N . PHE A 1 194 ? -7.135 -5.398 -3.550 1.00 96.62 194 PHE A N 1
ATOM 1491 C CA . PHE A 1 194 ? -7.338 -6.840 -3.633 1.00 96.62 194 PHE A CA 1
ATOM 1492 C C . PHE A 1 194 ? -8.559 -7.273 -2.812 1.00 96.62 194 PHE A C 1
ATOM 1494 O O . PHE A 1 194 ? -9.461 -7.907 -3.345 1.00 96.62 194 PHE A O 1
ATOM 1501 N N . HIS A 1 195 ? -8.653 -6.873 -1.543 1.00 95.44 195 HIS A N 1
ATOM 1502 C CA . HIS A 1 195 ? -9.781 -7.259 -0.688 1.00 95.44 195 HIS A CA 1
ATOM 1503 C C . HIS A 1 195 ? -11.118 -6.653 -1.134 1.00 95.44 195 HIS A C 1
ATOM 1505 O O . HIS A 1 195 ? -12.154 -7.286 -0.978 1.00 95.44 195 HIS A O 1
ATOM 1511 N N . THR A 1 196 ? -11.111 -5.453 -1.720 1.00 95.12 196 THR A N 1
ATOM 1512 C CA . THR A 1 196 ? -12.349 -4.750 -2.084 1.00 95.12 196 THR A CA 1
ATOM 1513 C C . THR A 1 196 ? -12.840 -5.006 -3.507 1.00 95.12 196 THR A C 1
ATOM 1515 O O . THR A 1 196 ? -13.925 -4.542 -3.851 1.00 95.12 196 THR A O 1
ATOM 1518 N N . ARG A 1 197 ? -12.081 -5.728 -4.344 1.00 93.50 197 ARG A N 1
ATOM 1519 C CA . ARG A 1 197 ? -12.382 -5.893 -5.780 1.00 93.50 197 ARG A CA 1
ATOM 1520 C C . ARG A 1 197 ? -13.761 -6.493 -6.070 1.00 93.50 197 ARG A C 1
ATOM 1522 O O . ARG A 1 197 ? -14.384 -6.133 -7.063 1.00 93.50 197 ARG A O 1
ATOM 1529 N N . PHE A 1 198 ? -14.274 -7.330 -5.169 1.00 91.12 198 PHE A N 1
ATOM 1530 C CA . PHE A 1 198 ? -15.590 -7.960 -5.310 1.00 91.12 198 PHE A CA 1
ATOM 1531 C C . PHE A 1 198 ? -16.749 -7.129 -4.744 1.00 91.12 198 PHE A C 1
ATOM 1533 O O . PHE A 1 198 ? -17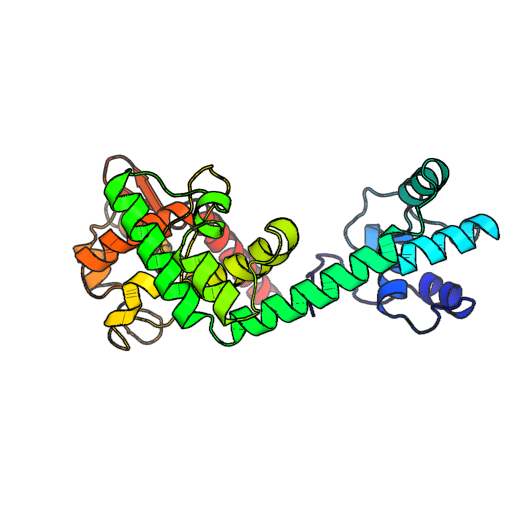.901 -7.392 -5.074 1.00 91.12 198 PHE A O 1
ATOM 1540 N N . PHE A 1 199 ? -16.473 -6.114 -3.919 1.00 89.62 199 PHE A N 1
ATOM 1541 C CA . PHE A 1 199 ? -17.515 -5.357 -3.214 1.00 89.62 199 PHE A CA 1
ATOM 1542 C C . PHE A 1 199 ? -17.997 -4.111 -3.976 1.00 89.62 199 PHE A C 1
ATOM 1544 O O . PHE A 1 199 ? -19.016 -3.530 -3.600 1.00 89.62 199 PHE A O 1
ATOM 1551 N N . ARG A 1 200 ? -17.332 -3.727 -5.079 1.00 82.75 200 ARG A N 1
ATOM 1552 C CA . ARG A 1 200 ? -17.690 -2.566 -5.923 1.00 82.75 200 ARG A CA 1
ATOM 1553 C C . ARG A 1 200 ? -18.009 -1.326 -5.063 1.00 82.75 200 ARG A C 1
ATOM 1555 O O . ARG A 1 200 ? -17.200 -0.954 -4.218 1.00 82.75 200 ARG A O 1
ATOM 1562 N N . ASP A 1 201 ? -19.194 -0.741 -5.235 1.00 88.19 201 ASP A N 1
ATOM 1563 C CA . ASP A 1 201 ? -19.632 0.494 -4.574 1.00 88.19 201 ASP A CA 1
ATOM 1564 C C . ASP A 1 201 ? -20.209 0.281 -3.160 1.00 88.19 201 ASP A C 1
ATOM 1566 O O . ASP A 1 201 ? -20.615 1.241 -2.508 1.00 88.19 201 ASP A O 1
ATOM 1570 N N . HIS A 1 202 ? -20.226 -0.958 -2.649 1.00 92.06 202 HIS A N 1
ATOM 1571 C CA . HIS A 1 202 ? -20.696 -1.254 -1.287 1.00 92.06 202 HIS A CA 1
ATOM 1572 C C . HIS A 1 202 ? -19.687 -0.830 -0.212 1.00 92.06 202 HIS A C 1
ATOM 1574 O O . HIS A 1 202 ? -20.022 -0.771 0.971 1.00 92.06 202 HIS A O 1
ATOM 1580 N N . VAL A 1 203 ? -18.444 -0.548 -0.610 1.00 96.31 203 VAL A N 1
ATOM 1581 C CA . VAL A 1 203 ? -17.375 -0.084 0.274 1.00 96.31 203 VAL A CA 1
ATOM 1582 C C . VAL A 1 203 ? -16.689 1.146 -0.306 1.00 96.31 203 VAL A C 1
ATOM 1584 O O . VAL A 1 203 ? -16.616 1.346 -1.514 1.00 96.31 203 VAL A O 1
ATOM 1587 N N . SER A 1 204 ? -16.144 1.985 0.570 1.00 95.31 204 SER A N 1
ATOM 1588 C CA . SER A 1 204 ? -15.530 3.249 0.180 1.00 95.31 204 SER A CA 1
ATOM 1589 C C . SER A 1 204 ? -14.348 3.033 -0.769 1.00 95.31 204 SER A C 1
ATOM 1591 O O . SER A 1 204 ? -13.347 2.396 -0.410 1.00 95.31 204 SER A O 1
ATOM 1593 N N . GLY A 1 205 ? -14.434 3.669 -1.941 1.00 92.56 205 GLY A N 1
ATOM 1594 C CA . GLY A 1 205 ? -13.355 3.795 -2.925 1.00 92.56 205 GLY A CA 1
ATOM 1595 C C . GLY A 1 205 ? -12.305 4.858 -2.577 1.00 92.56 205 GLY A C 1
ATOM 1596 O O . GLY A 1 205 ? -11.484 5.222 -3.420 1.00 92.56 205 GLY A O 1
ATOM 1597 N N . ALA A 1 206 ? -12.317 5.414 -1.360 1.00 92.88 206 ALA A N 1
ATOM 1598 C CA . ALA A 1 206 ? -11.295 6.366 -0.946 1.00 92.88 206 ALA A CA 1
ATOM 1599 C C . ALA A 1 206 ? -9.902 5.712 -0.885 1.00 92.88 206 ALA A C 1
ATOM 1601 O O . ALA A 1 206 ? -9.753 4.509 -0.664 1.00 92.88 206 ALA A O 1
ATOM 1602 N N . SER A 1 207 ? -8.856 6.533 -1.050 1.00 91.19 207 SER A N 1
ATOM 1603 C CA . SER A 1 207 ? -7.480 6.030 -1.133 1.00 91.19 207 SER A CA 1
ATOM 1604 C C . SER A 1 207 ? -7.095 5.159 0.078 1.00 91.19 207 SER A C 1
ATOM 1606 O O . SER A 1 207 ? -7.491 5.488 1.204 1.00 91.19 207 SER A O 1
ATOM 1608 N N . PRO A 1 208 ? -6.241 4.129 -0.091 1.00 91.88 208 PRO A N 1
ATOM 1609 C CA . PRO A 1 208 ? -5.797 3.272 1.012 1.00 91.88 208 PRO A CA 1
ATOM 1610 C C . PRO A 1 208 ? -5.254 4.063 2.216 1.00 91.88 208 PRO A C 1
ATOM 1612 O O . PRO A 1 208 ? -5.501 3.717 3.373 1.00 91.88 208 PRO A O 1
ATOM 1615 N N . ALA A 1 209 ? -4.560 5.178 1.961 1.00 90.44 209 ALA A N 1
ATOM 161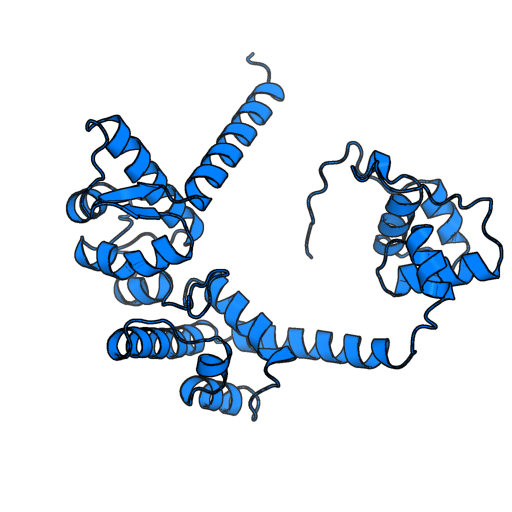6 C CA . ALA A 1 209 ? -4.051 6.055 3.010 1.00 90.44 209 ALA A CA 1
ATOM 1617 C C . ALA A 1 209 ? -5.165 6.776 3.792 1.00 90.44 209 ALA A C 1
ATOM 1619 O O . ALA A 1 209 ? -5.063 6.922 5.011 1.00 90.44 209 ALA A O 1
ATOM 1620 N N . THR A 1 210 ? -6.226 7.218 3.111 1.00 93.12 210 THR A N 1
ATOM 1621 C CA . THR A 1 210 ? -7.401 7.832 3.749 1.00 93.12 210 THR A CA 1
ATOM 1622 C C . THR A 1 210 ? -8.093 6.833 4.665 1.00 93.12 210 THR A C 1
ATOM 1624 O O . THR A 1 210 ? -8.358 7.152 5.823 1.00 93.12 210 THR A O 1
ATOM 1627 N N . ILE A 1 211 ? -8.327 5.617 4.179 1.00 95.44 211 ILE A N 1
ATOM 1628 C CA . ILE A 1 211 ? -9.001 4.563 4.940 1.00 95.44 211 ILE A CA 1
ATOM 1629 C C . ILE A 1 211 ? -8.193 4.176 6.176 1.00 95.44 211 ILE A C 1
ATOM 1631 O O . ILE A 1 211 ? -8.722 4.192 7.288 1.00 95.44 211 ILE A O 1
ATOM 1635 N N . GLY A 1 212 ? -6.894 3.906 6.009 1.00 95.75 212 GLY A N 1
ATOM 1636 C CA . GLY A 1 212 ? -6.017 3.583 7.131 1.00 95.75 212 GLY A CA 1
ATOM 1637 C C . GLY A 1 212 ? -6.002 4.684 8.197 1.00 95.75 212 GLY A C 1
ATOM 1638 O O . GLY A 1 212 ? -6.019 4.399 9.397 1.00 95.75 212 GLY A O 1
ATOM 1639 N N . TYR A 1 213 ? -6.048 5.953 7.778 1.00 95.94 213 TYR A N 1
ATOM 1640 C CA . TYR A 1 213 ? -6.177 7.083 8.695 1.00 95.94 213 TYR A CA 1
ATOM 1641 C C . TYR A 1 213 ? -7.530 7.117 9.422 1.00 95.94 213 TYR A C 1
ATOM 1643 O O . TYR A 1 213 ? -7.540 7.304 10.642 1.00 95.94 213 TYR A O 1
ATOM 1651 N N . LEU A 1 214 ? -8.651 6.955 8.709 1.00 96.50 214 LEU A N 1
ATOM 1652 C CA . LEU A 1 214 ? -9.999 6.974 9.292 1.00 96.50 214 LEU A CA 1
ATOM 1653 C C . LEU A 1 214 ? -10.167 5.867 10.335 1.00 96.50 214 LEU A C 1
ATOM 1655 O O . LEU A 1 214 ? -10.550 6.155 11.470 1.00 96.50 214 LEU A O 1
ATOM 1659 N N . L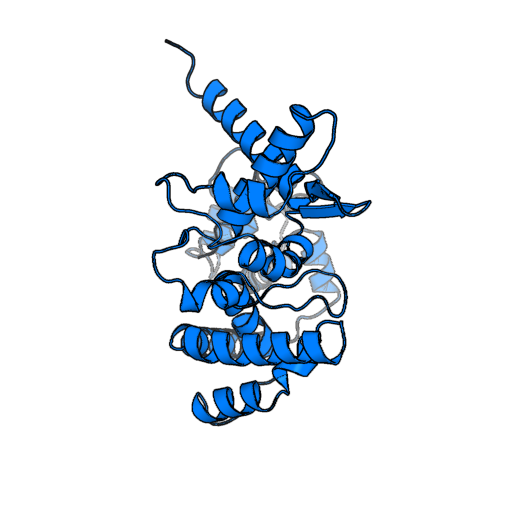EU A 1 215 ? -9.765 4.639 9.998 1.00 97.69 215 LEU A N 1
ATOM 1660 C CA . LEU A 1 215 ? -9.764 3.518 10.934 1.00 97.69 215 LEU A CA 1
ATOM 1661 C C . LEU A 1 215 ? -8.906 3.812 12.163 1.00 97.69 215 LEU A C 1
ATOM 1663 O O . LEU A 1 215 ? -9.363 3.685 13.297 1.00 97.69 215 LEU A O 1
ATOM 1667 N N . ALA A 1 216 ? -7.656 4.233 11.967 1.00 97.31 216 ALA A N 1
ATOM 1668 C CA . ALA A 1 216 ? -6.767 4.482 13.093 1.00 97.31 216 ALA A CA 1
ATOM 1669 C C . ALA A 1 216 ? -7.252 5.649 13.971 1.00 97.31 216 ALA A C 1
ATOM 1671 O O . ALA A 1 216 ? -7.023 5.657 15.185 1.00 97.31 216 ALA A O 1
ATOM 1672 N N . ARG A 1 217 ? -7.927 6.644 13.384 1.00 95.94 217 ARG A N 1
ATOM 1673 C CA . ARG A 1 217 ? -8.611 7.701 14.133 1.00 95.94 217 ARG A CA 1
ATOM 1674 C C . ARG A 1 217 ? -9.738 7.111 14.977 1.00 95.94 217 ARG A C 1
ATOM 1676 O O . ARG A 1 217 ? -9.764 7.410 16.169 1.00 95.94 217 ARG A O 1
ATOM 1683 N N . GLN A 1 218 ? -10.587 6.258 14.406 1.00 96.25 218 GLN A N 1
ATOM 1684 C CA . GLN A 1 218 ? -11.683 5.607 15.127 1.00 96.25 218 GLN A CA 1
ATOM 1685 C C . GLN A 1 218 ? -11.175 4.745 16.285 1.00 96.25 218 GLN A C 1
ATOM 1687 O O . GLN A 1 218 ? -11.633 4.908 17.410 1.00 96.25 218 GLN A O 1
ATOM 1692 N N . VAL A 1 219 ? -10.134 3.936 16.061 1.00 97.00 219 VAL A N 1
ATOM 1693 C CA . VAL A 1 219 ? -9.454 3.180 17.129 1.00 97.00 219 VAL A CA 1
ATOM 1694 C C . VAL A 1 219 ? -8.975 4.111 18.248 1.00 97.00 219 VAL A C 1
ATOM 1696 O O . VAL A 1 219 ? -9.099 3.792 19.426 1.00 97.00 219 VAL A O 1
ATOM 1699 N N . GLY A 1 220 ? -8.431 5.283 17.911 1.00 95.62 220 GLY A N 1
ATOM 1700 C CA . GLY A 1 220 ? -8.019 6.275 18.905 1.00 95.62 220 GLY A CA 1
ATOM 1701 C C . GLY A 1 220 ? -9.173 6.874 19.708 1.00 95.62 220 GLY A C 1
ATOM 1702 O O . GLY A 1 220 ? -9.037 7.035 20.919 1.00 95.62 220 GLY A O 1
ATOM 1703 N N . ILE A 1 221 ? -10.272 7.220 19.033 1.00 95.06 221 ILE A N 1
ATOM 1704 C CA . ILE A 1 221 ? -11.472 7.798 19.653 1.00 95.06 221 ILE A CA 1
ATOM 1705 C C . ILE A 1 221 ? -12.120 6.768 20.575 1.00 95.06 221 ILE A C 1
ATOM 1707 O O . ILE A 1 221 ? -12.295 7.051 21.756 1.00 95.06 221 ILE A O 1
ATOM 1711 N N . HIS A 1 222 ? -12.367 5.558 20.076 1.00 96.56 222 HIS A N 1
ATOM 1712 C CA . HIS A 1 222 ? -12.970 4.479 20.850 1.00 96.56 222 HIS A CA 1
ATOM 1713 C C . HIS A 1 222 ? -12.169 4.183 22.120 1.00 96.56 222 HIS A C 1
ATOM 1715 O O . HIS A 1 222 ? -12.710 4.185 23.219 1.00 96.56 222 HIS A O 1
ATOM 1721 N N . ARG A 1 223 ? -10.843 4.036 22.010 1.00 95.38 223 ARG A N 1
ATOM 1722 C CA . ARG A 1 223 ? -9.993 3.792 23.185 1.00 95.38 223 ARG A CA 1
ATOM 1723 C C . ARG A 1 223 ? -10.052 4.917 24.215 1.00 95.38 223 ARG A C 1
ATOM 1725 O O . ARG A 1 223 ? -9.920 4.644 25.401 1.00 95.38 223 ARG A O 1
ATOM 1732 N N . ARG A 1 224 ? -10.219 6.170 23.784 1.00 95.25 224 ARG A N 1
ATOM 1733 C CA . ARG A 1 224 ? -10.379 7.302 24.706 1.00 95.25 224 ARG A CA 1
ATOM 1734 C C . ARG A 1 224 ? -11.725 7.245 25.432 1.00 95.25 224 ARG A C 1
ATOM 1736 O O . ARG A 1 224 ? -11.760 7.560 26.612 1.00 95.25 224 ARG A O 1
ATOM 1743 N N . LEU A 1 225 ? -12.793 6.868 24.733 1.00 95.88 225 LEU A N 1
ATOM 1744 C CA . LEU A 1 225 ? -14.150 6.830 25.286 1.00 95.88 225 LEU A CA 1
ATOM 1745 C C . LEU A 1 225 ? -14.413 5.586 26.152 1.00 95.88 225 LEU A C 1
ATOM 1747 O O . LEU A 1 225 ? -15.182 5.665 27.099 1.00 95.88 225 LEU A O 1
ATOM 1751 N N . HIS A 1 226 ? -13.742 4.464 25.877 1.00 94.06 226 HIS A N 1
ATOM 1752 C CA . HIS A 1 226 ? -14.008 3.165 26.512 1.00 94.06 226 HIS A CA 1
ATOM 1753 C C . HIS A 1 226 ? -12.842 2.666 27.384 1.00 94.06 226 HIS A C 1
ATOM 1755 O O . HIS A 1 226 ? -12.438 1.502 27.319 1.00 94.06 226 HIS A O 1
ATOM 1761 N N . GLY A 1 227 ? -12.244 3.559 28.181 1.00 91.12 227 GLY A N 1
ATOM 1762 C CA . GLY A 1 227 ? -11.276 3.174 29.220 1.00 91.12 227 GLY A CA 1
ATOM 1763 C C . GLY A 1 227 ? -10.024 2.457 28.698 1.00 91.12 227 GLY A C 1
ATOM 1764 O O . GLY A 1 227 ? -9.483 1.581 29.360 1.00 91.12 227 GLY A O 1
ATOM 1765 N N . GLY A 1 228 ? -9.572 2.781 27.485 1.00 91.62 228 GLY A N 1
ATOM 1766 C CA . GLY A 1 228 ? -8.365 2.212 26.882 1.00 91.62 228 GLY A CA 1
ATOM 1767 C C . GLY A 1 228 ? -8.573 0.963 26.020 1.00 91.62 228 GLY A C 1
ATOM 1768 O O . GLY A 1 228 ? -7.618 0.588 25.324 1.00 91.62 228 GLY A O 1
ATOM 1769 N N . HIS A 1 229 ? -9.777 0.381 25.986 1.00 93.12 229 HIS A N 1
ATOM 1770 C CA . HIS A 1 229 ? -10.102 -0.823 25.210 1.00 93.12 229 HIS A CA 1
ATOM 1771 C C . HIS A 1 229 ? -10.235 -0.532 23.710 1.00 93.12 229 HIS A C 1
ATOM 1773 O O . HIS A 1 229 ? -10.914 0.412 23.285 1.00 93.12 229 HIS A O 1
ATOM 1779 N N . GLY A 1 230 ? -9.542 -1.330 22.893 1.00 93.56 230 GLY A N 1
ATOM 1780 C CA . GLY A 1 230 ? -9.649 -1.260 21.434 1.00 93.56 230 GLY A CA 1
ATOM 1781 C C . GLY A 1 230 ? -11.039 -1.687 20.939 1.00 93.56 230 GLY A C 1
ATOM 1782 O O . GLY A 1 230 ? -11.631 -2.575 21.548 1.00 93.56 230 GLY A O 1
ATOM 1783 N N . PRO A 1 231 ? -11.559 -1.087 19.853 1.00 96.56 231 PRO A N 1
ATOM 1784 C CA . PRO A 1 231 ? -12.807 -1.544 19.249 1.00 96.56 231 PRO A CA 1
ATOM 1785 C C . PRO A 1 231 ? -12.644 -2.939 18.642 1.00 96.56 231 PRO A C 1
ATOM 1787 O O . PRO A 1 231 ? -11.549 -3.314 18.202 1.00 96.56 231 PRO A O 1
ATOM 1790 N N . GLN A 1 232 ? -13.747 -3.676 18.568 1.00 96.38 232 GLN A N 1
A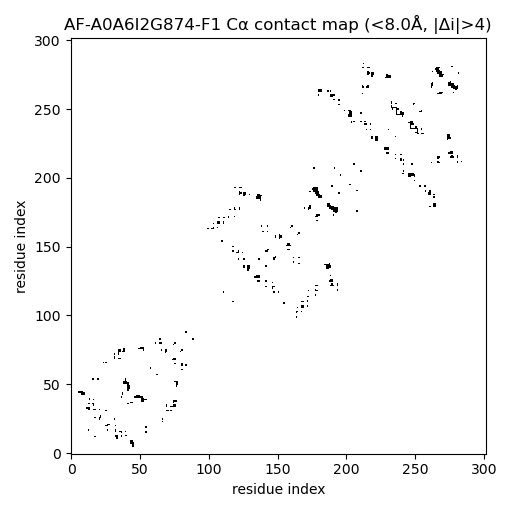TOM 1791 C CA . GLN A 1 232 ? -13.831 -4.925 17.816 1.00 96.38 232 GLN A CA 1
ATOM 1792 C C . GLN A 1 232 ? -14.096 -4.660 16.327 1.00 96.38 232 GLN A C 1
ATOM 1794 O O . GLN A 1 232 ? -14.606 -3.605 15.946 1.00 96.38 232 GLN A O 1
ATOM 1799 N N . TRP A 1 233 ? -13.780 -5.635 15.472 1.00 97.38 233 TRP A N 1
ATOM 1800 C CA . TRP A 1 233 ? -14.000 -5.514 14.026 1.00 97.38 233 TRP A CA 1
ATOM 1801 C C . TRP A 1 233 ? -15.476 -5.368 13.640 1.00 97.38 233 TRP A C 1
ATOM 1803 O O . TRP A 1 233 ? -15.758 -4.613 12.718 1.00 97.38 233 TRP A O 1
ATOM 1813 N N . ALA A 1 234 ? -16.400 -6.010 14.364 1.00 97.06 234 ALA A N 1
ATOM 1814 C CA . ALA A 1 234 ? -17.842 -5.832 14.160 1.00 97.06 234 ALA A CA 1
ATOM 1815 C C . ALA A 1 234 ? -18.258 -4.367 14.359 1.00 97.06 234 ALA A C 1
ATOM 1817 O O . ALA A 1 234 ? -18.747 -3.730 13.437 1.00 97.06 234 ALA A O 1
ATOM 1818 N N . GLN A 1 235 ? -17.889 -3.781 15.501 1.00 96.50 235 GLN A N 1
ATOM 1819 C CA . GLN A 1 235 ? -18.161 -2.371 15.799 1.00 96.50 235 GLN A CA 1
ATOM 1820 C C . GLN A 1 235 ? -17.549 -1.419 14.763 1.00 96.50 235 GLN A C 1
ATOM 1822 O O . GLN A 1 235 ? -18.144 -0.398 14.422 1.00 96.50 235 GLN A O 1
ATOM 1827 N N . ILE A 1 236 ? -16.341 -1.720 14.273 1.00 97.25 236 ILE A N 1
ATOM 1828 C CA . ILE A 1 236 ? -15.701 -0.932 13.213 1.00 97.25 236 ILE A CA 1
ATOM 1829 C C . ILE A 1 236 ? -16.512 -1.011 11.921 1.00 97.25 236 ILE A C 1
ATOM 1831 O O . ILE A 1 236 ? -16.755 0.031 11.322 1.00 97.25 236 ILE A O 1
ATOM 1835 N N . ALA A 1 237 ? -16.894 -2.212 11.487 1.00 96.56 237 ALA A N 1
ATOM 1836 C CA . ALA A 1 237 ? -17.631 -2.400 10.243 1.00 96.56 237 ALA A CA 1
ATOM 1837 C C . ALA A 1 237 ? -19.001 -1.705 10.283 1.00 96.56 237 ALA A C 1
ATOM 1839 O O . ALA A 1 237 ? -19.363 -1.046 9.315 1.00 96.56 237 ALA A O 1
ATOM 1840 N N . ASP A 1 238 ? -19.690 -1.758 11.426 1.00 96.12 238 ASP A N 1
ATOM 1841 C CA . ASP A 1 238 ? -21.029 -1.180 11.584 1.00 96.12 238 ASP A CA 1
ATOM 1842 C C . ASP A 1 238 ? -21.027 0.355 11.615 1.00 96.12 238 ASP A C 1
ATOM 1844 O O . ASP A 1 238 ? -21.984 0.996 11.189 1.00 96.12 238 ASP A O 1
ATOM 1848 N N . THR A 1 239 ? -19.969 0.970 12.155 1.00 95.25 239 THR A N 1
ATOM 1849 C CA . THR A 1 239 ? -19.977 2.413 12.468 1.00 95.25 239 THR A CA 1
ATOM 1850 C C . THR A 1 239 ? -19.102 3.260 11.558 1.00 95.25 239 THR A C 1
ATOM 1852 O O . THR A 1 239 ? -19.277 4.479 11.492 1.00 95.25 239 THR A O 1
ATOM 1855 N N . LEU A 1 240 ? -18.106 2.664 10.904 1.00 97.06 240 LEU A N 1
ATOM 1856 C CA . LEU A 1 240 ? -17.069 3.433 10.239 1.00 97.06 240 LEU A CA 1
ATOM 1857 C C . LEU A 1 240 ? -17.399 3.657 8.763 1.00 97.06 240 LEU A C 1
ATOM 1859 O O . LEU A 1 240 ? -17.262 2.758 7.932 1.00 97.06 240 LEU A O 1
ATOM 1863 N N . THR A 1 241 ? -17.718 4.907 8.435 1.00 97.69 241 THR A N 1
ATOM 1864 C CA . THR A 1 241 ? -17.963 5.369 7.066 1.00 97.69 241 THR A CA 1
ATOM 1865 C C . THR A 1 241 ? -16.942 6.415 6.619 1.00 97.69 241 THR A C 1
ATOM 1867 O O . THR A 1 241 ? -16.221 7.018 7.426 1.00 97.69 241 THR A O 1
ATOM 1870 N N . ASP A 1 242 ? -16.841 6.623 5.309 1.00 95.69 242 ASP A N 1
ATOM 1871 C CA . ASP A 1 242 ? -16.067 7.723 4.752 1.00 95.69 242 ASP A CA 1
ATOM 1872 C C . ASP A 1 242 ? -16.844 9.048 4.850 1.00 95.69 242 ASP A C 1
ATOM 1874 O O . ASP A 1 242 ? -17.908 9.137 5.465 1.00 95.69 242 ASP A O 1
ATOM 1878 N N . THR A 1 243 ? -16.303 10.115 4.257 1.00 93.81 243 THR A N 1
ATOM 1879 C CA . THR A 1 243 ? -16.940 11.441 4.282 1.00 93.81 243 THR A CA 1
ATOM 1880 C C . THR A 1 243 ? -18.252 11.512 3.502 1.00 93.81 243 THR A C 1
ATOM 1882 O O . THR A 1 243 ? -18.966 12.498 3.642 1.00 93.81 243 THR A O 1
ATOM 1885 N N . LYS A 1 244 ? -18.548 10.517 2.662 1.00 94.50 244 LYS A N 1
ATOM 1886 C CA . LYS A 1 244 ? -19.789 10.396 1.893 1.00 94.50 244 LYS A CA 1
ATOM 1887 C C . LYS A 1 244 ? -20.792 9.448 2.562 1.00 94.50 244 LYS A C 1
ATOM 1889 O O . LYS A 1 244 ? -21.851 9.212 1.998 1.00 94.50 244 LYS A O 1
ATOM 1894 N N . GLY A 1 245 ? -20.464 8.898 3.734 1.00 95.56 245 GLY A N 1
ATOM 1895 C CA . GLY A 1 245 ? -21.310 7.921 4.418 1.00 95.56 245 GLY A CA 1
ATOM 1896 C C . GLY A 1 245 ? -21.172 6.493 3.882 1.00 95.56 245 GLY A C 1
ATOM 1897 O O . GLY A 1 245 ? -21.925 5.626 4.308 1.00 95.56 245 GLY A O 1
ATOM 1898 N N . VAL A 1 246 ? -20.207 6.214 2.997 1.00 96.75 246 VAL A N 1
ATOM 1899 C CA . VAL A 1 246 ? -20.004 4.860 2.458 1.00 96.75 246 VAL A CA 1
ATOM 1900 C C . VAL A 1 246 ? -19.200 4.017 3.460 1.00 96.75 246 VAL A C 1
ATOM 1902 O O . VAL A 1 246 ? -18.161 4.499 3.933 1.00 96.75 246 VAL A O 1
ATOM 1905 N N . PRO A 1 247 ? -19.619 2.777 3.785 1.00 97.38 247 PRO A N 1
ATOM 1906 C CA . PRO A 1 247 ? -18.902 1.900 4.710 1.00 97.38 247 PRO A CA 1
ATOM 1907 C C . PRO A 1 247 ? -17.438 1.677 4.323 1.00 97.38 247 PRO A C 1
ATOM 1909 O O . PRO A 1 247 ? -17.087 1.557 3.150 1.00 97.38 247 PRO A O 1
ATOM 1912 N N . LEU A 1 248 ? -16.544 1.613 5.311 1.00 97.31 248 LEU A N 1
ATOM 1913 C CA . LEU A 1 248 ? -15.118 1.374 5.050 1.00 97.31 248 LEU A CA 1
ATOM 1914 C C . LEU A 1 248 ? -14.788 -0.084 4.736 1.00 97.31 248 LEU A C 1
ATOM 1916 O O . LEU A 1 248 ? -13.813 -0.338 4.016 1.00 97.31 248 LEU A O 1
ATOM 1920 N N . PHE A 1 249 ? -15.572 -0.986 5.316 1.00 97.50 249 PHE A N 1
ATOM 1921 C CA . PHE A 1 249 ? -15.459 -2.435 5.241 1.00 97.50 249 PHE A CA 1
ATOM 1922 C C . PHE A 1 249 ? -16.851 -3.000 5.004 1.00 97.50 249 PHE A C 1
ATOM 1924 O O . PHE A 1 249 ? -17.826 -2.434 5.493 1.00 97.50 249 PHE A O 1
ATOM 1931 N N . PHE A 1 250 ? -16.934 -4.111 4.280 1.00 96.88 250 PHE A N 1
ATOM 1932 C CA . PHE A 1 250 ? -18.219 -4.746 4.005 1.00 96.88 250 PHE A CA 1
ATOM 1933 C C . PHE A 1 250 ? -18.815 -5.378 5.272 1.00 96.88 250 PHE A C 1
ATOM 1935 O O . PHE A 1 250 ? -20.010 -5.283 5.525 1.00 96.88 250 PHE A O 1
ATOM 1942 N N . ASN A 1 251 ? -17.969 -6.016 6.087 1.00 96.75 251 ASN A N 1
ATOM 1943 C CA . ASN A 1 251 ? -18.331 -6.601 7.376 1.00 96.75 251 ASN A CA 1
ATOM 1944 C C . ASN A 1 251 ? -17.078 -6.801 8.257 1.00 96.75 251 ASN A C 1
ATOM 1946 O O . ASN A 1 251 ? -15.957 -6.432 7.888 1.00 96.75 251 ASN A O 1
ATOM 1950 N N . ALA A 1 252 ? -17.253 -7.416 9.431 1.00 97.62 252 ALA A N 1
ATOM 1951 C CA . ALA A 1 252 ? -16.157 -7.713 10.354 1.00 97.62 252 ALA A CA 1
ATOM 1952 C C . ALA A 1 252 ? -15.086 -8.646 9.756 1.00 97.62 252 ALA A C 1
ATOM 1954 O O . ALA A 1 252 ? -13.901 -8.492 10.060 1.00 97.62 252 ALA A O 1
ATOM 1955 N N . HIS A 1 253 ? -15.491 -9.611 8.922 1.00 97.12 253 HIS A N 1
ATOM 1956 C CA . HIS A 1 253 ? -14.582 -10.566 8.289 1.00 97.12 253 HIS A CA 1
ATOM 1957 C C . HIS A 1 253 ? -13.690 -9.875 7.252 1.00 97.12 253 HIS A C 1
ATOM 1959 O O . HIS A 1 253 ? -12.476 -10.055 7.287 1.00 97.12 253 HIS A O 1
ATOM 1965 N N . ASP A 1 254 ? -14.261 -9.007 6.413 1.00 96.69 254 ASP A N 1
ATOM 1966 C CA . ASP A 1 254 ? -13.514 -8.156 5.479 1.00 96.69 254 ASP A CA 1
ATOM 1967 C C . ASP A 1 254 ? -12.517 -7.246 6.220 1.00 96.69 254 ASP A C 1
ATOM 1969 O O . ASP A 1 254 ? -11.325 -7.217 5.904 1.00 96.69 254 ASP A O 1
ATOM 1973 N N . GLY A 1 255 ? -12.964 -6.579 7.291 1.00 96.69 255 GLY A N 1
ATOM 1974 C CA . GLY A 1 255 ? -12.077 -5.780 8.141 1.00 96.69 255 GLY A CA 1
ATOM 1975 C C . GLY A 1 255 ? -10.907 -6.592 8.710 1.00 96.69 255 GLY A C 1
ATOM 1976 O O . GLY A 1 255 ? -9.752 -6.157 8.657 1.00 96.69 255 GLY A O 1
ATOM 1977 N N . ARG A 1 256 ? -11.180 -7.811 9.194 1.00 96.94 256 ARG A N 1
ATOM 1978 C CA . ARG A 1 256 ? -10.153 -8.730 9.704 1.00 96.94 256 ARG A CA 1
ATOM 1979 C C . ARG A 1 256 ? -9.211 -9.216 8.599 1.00 96.94 256 ARG A C 1
ATOM 1981 O O . ARG A 1 256 ? -8.008 -9.260 8.845 1.00 96.94 256 ARG A O 1
ATOM 1988 N N . ALA A 1 257 ? -9.709 -9.523 7.402 1.00 96.06 257 ALA A N 1
ATOM 1989 C CA . ALA A 1 257 ? -8.890 -9.914 6.252 1.00 96.06 257 ALA A CA 1
ATOM 1990 C C . ALA A 1 257 ? -7.921 -8.790 5.842 1.00 96.06 257 ALA A C 1
ATOM 1992 O O . ALA A 1 257 ? -6.740 -9.029 5.595 1.00 96.06 257 ALA A O 1
ATOM 1993 N N . GLN A 1 258 ? -8.383 -7.538 5.899 1.00 97.31 258 GLN A N 1
ATOM 1994 C CA . GLN A 1 258 ? -7.578 -6.341 5.639 1.00 97.31 258 GLN A CA 1
ATOM 1995 C C . GLN A 1 258 ? -6.618 -5.964 6.789 1.00 97.31 258 GLN A C 1
ATOM 1997 O O . GLN A 1 258 ? -5.806 -5.040 6.648 1.00 97.31 258 GLN A O 1
ATOM 2002 N N . GLN A 1 259 ? -6.657 -6.658 7.935 1.00 97.62 259 GLN A N 1
ATOM 2003 C CA . GLN A 1 259 ? -5.842 -6.328 9.111 1.00 97.62 259 GLN A CA 1
ATOM 2004 C C . GLN A 1 259 ? -4.340 -6.369 8.808 1.00 97.62 259 GLN A C 1
ATOM 2006 O O . GLN A 1 259 ? -3.602 -5.495 9.272 1.00 97.62 259 GLN A O 1
ATOM 2011 N N . ARG A 1 260 ? -3.879 -7.356 8.029 1.00 96.88 260 ARG A N 1
ATOM 2012 C CA . ARG A 1 260 ? -2.454 -7.520 7.700 1.00 96.88 260 ARG A CA 1
ATOM 2013 C C . ARG A 1 260 ? -1.925 -6.302 6.946 1.00 96.88 260 ARG A C 1
ATOM 2015 O O . ARG A 1 260 ? -0.958 -5.695 7.394 1.00 96.88 260 ARG A O 1
ATOM 2022 N N . TRP A 1 261 ? -2.628 -5.864 5.903 1.00 97.31 261 TRP A N 1
ATOM 2023 C CA . TRP A 1 261 ? -2.328 -4.626 5.176 1.00 97.31 261 TRP A CA 1
ATOM 2024 C C . TRP A 1 261 ? -2.211 -3.409 6.111 1.00 97.31 261 TRP A C 1
ATOM 2026 O O . TRP A 1 261 ? -1.237 -2.650 6.054 1.00 97.31 261 TRP A O 1
ATOM 2036 N N . LEU A 1 262 ? -3.182 -3.231 7.010 1.00 98.12 262 LEU A N 1
ATOM 2037 C CA . LEU A 1 262 ? -3.231 -2.095 7.933 1.00 98.12 262 LEU A CA 1
ATOM 2038 C C . LEU A 1 262 ? -2.078 -2.099 8.947 1.00 98.12 262 LEU A C 1
ATOM 2040 O O . LEU A 1 262 ? -1.571 -1.027 9.302 1.00 98.12 262 LEU A O 1
ATOM 2044 N N . ILE A 1 263 ? -1.658 -3.283 9.403 1.00 97.94 263 ILE A N 1
ATOM 2045 C CA . ILE A 1 263 ? -0.479 -3.470 10.258 1.00 97.94 263 ILE A CA 1
ATOM 2046 C C . ILE A 1 263 ? 0.797 -3.195 9.463 1.00 97.94 263 ILE A C 1
ATOM 2048 O O . ILE A 1 263 ? 1.624 -2.394 9.904 1.00 97.94 263 ILE A O 1
ATOM 2052 N N . THR A 1 264 ? 0.940 -3.792 8.276 1.00 96.19 264 THR A N 1
ATOM 2053 C CA . THR A 1 264 ? 2.109 -3.630 7.402 1.00 96.19 264 THR A CA 1
ATOM 2054 C C . THR A 1 264 ? 2.358 -2.157 7.102 1.00 96.19 264 THR A C 1
ATOM 2056 O O . THR A 1 264 ? 3.466 -1.661 7.307 1.00 96.19 264 THR A O 1
ATOM 2059 N N . GLN A 1 265 ? 1.309 -1.413 6.747 1.00 95.62 265 GLN A N 1
ATOM 2060 C CA . GLN A 1 265 ? 1.369 0.028 6.479 1.00 95.62 265 GLN A CA 1
ATOM 2061 C C . GLN A 1 265 ? 1.398 0.894 7.754 1.00 95.62 265 GLN A C 1
ATOM 2063 O O . GLN A 1 265 ? 1.427 2.126 7.666 1.00 95.62 265 GLN A O 1
ATOM 2068 N N . ARG A 1 266 ? 1.433 0.271 8.940 1.00 96.38 266 ARG A N 1
ATOM 2069 C CA . ARG A 1 266 ? 1.560 0.885 10.273 1.00 96.38 266 ARG A CA 1
ATOM 2070 C C . ARG A 1 266 ? 0.431 1.850 10.638 1.00 96.38 266 ARG A C 1
ATOM 2072 O O . ARG A 1 266 ? 0.636 2.783 11.426 1.00 96.38 266 ARG A O 1
ATOM 2079 N N . TRP A 1 267 ? -0.759 1.646 10.082 1.00 97.44 267 TRP A N 1
ATOM 2080 C CA . TRP A 1 267 ? -1.963 2.382 10.473 1.00 97.44 267 TRP A CA 1
ATOM 2081 C C . TRP A 1 267 ? -2.470 1.915 11.832 1.00 97.44 267 TRP A C 1
ATOM 2083 O O . TRP A 1 267 ? -2.776 2.733 12.705 1.00 97.44 267 TRP A O 1
ATOM 2093 N N . ILE A 1 268 ? -2.463 0.601 12.040 1.00 97.88 268 ILE A N 1
ATOM 2094 C CA . ILE A 1 268 ? -2.826 -0.046 13.298 1.00 97.88 268 ILE A CA 1
ATOM 2095 C C . ILE A 1 268 ? -1.702 -0.976 13.761 1.00 97.88 268 ILE A C 1
ATOM 2097 O O . ILE A 1 268 ? -0.734 -1.220 13.045 1.00 97.88 268 ILE A O 1
ATOM 2101 N N . A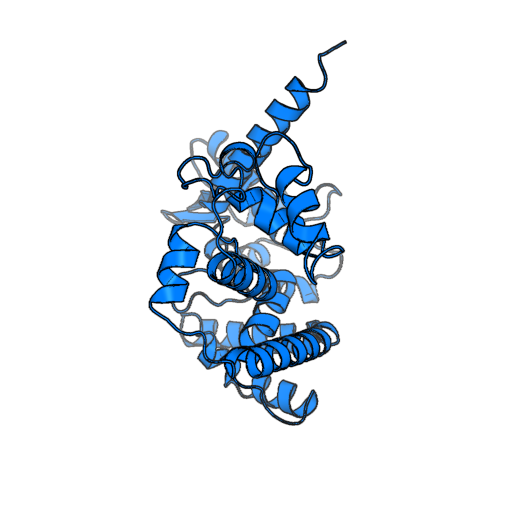RG A 1 269 ? -1.833 -1.479 14.982 1.00 97.12 269 ARG A N 1
ATOM 2102 C CA . ARG A 1 269 ? -1.083 -2.614 15.522 1.00 97.12 269 ARG A CA 1
ATOM 2103 C C . ARG A 1 269 ? -2.014 -3.414 16.427 1.00 97.12 269 ARG A C 1
ATOM 2105 O O . ARG A 1 269 ? -2.935 -2.829 17.000 1.00 97.12 269 ARG A O 1
ATOM 2112 N N . VAL A 1 270 ? -1.762 -4.706 16.577 1.00 96.94 270 VAL A N 1
ATOM 2113 C CA . VAL A 1 270 ? -2.475 -5.559 17.536 1.00 96.94 270 VAL A CA 1
ATOM 2114 C C . VAL A 1 270 ? -1.579 -5.732 18.755 1.00 96.94 270 VAL A C 1
ATOM 2116 O O . VAL A 1 270 ? -0.396 -6.023 18.610 1.00 96.94 270 VAL A O 1
ATOM 2119 N N . GLN A 1 271 ? -2.114 -5.479 19.943 1.00 95.38 271 GLN A N 1
ATOM 2120 C CA . GLN A 1 271 ? -1.409 -5.653 21.212 1.00 95.38 271 GLN A CA 1
ATOM 2121 C C . GLN A 1 271 ? -2.411 -6.213 22.217 1.00 95.38 271 GLN A C 1
ATOM 2123 O O . GLN A 1 271 ? -3.488 -5.631 22.351 1.00 95.38 271 GLN A O 1
ATOM 2128 N N . ASP A 1 272 ? -2.079 -7.323 22.874 1.00 93.25 272 ASP A N 1
ATOM 2129 C CA . ASP A 1 272 ? -2.966 -8.015 23.824 1.00 93.25 272 ASP A CA 1
ATOM 2130 C C . ASP A 1 272 ? -4.330 -8.357 23.190 1.00 93.25 272 ASP A C 1
ATOM 2132 O O . ASP A 1 272 ? -5.390 -8.116 23.759 1.00 93.25 272 ASP A O 1
ATOM 2136 N N . ASN A 1 273 ? -4.302 -8.820 21.932 1.00 92.31 273 ASN A N 1
ATOM 2137 C CA . ASN A 1 273 ? -5.477 -9.069 21.085 1.00 92.31 273 ASN A CA 1
ATOM 2138 C C . ASN A 1 273 ? -6.398 -7.844 20.854 1.00 92.31 273 ASN A C 1
ATOM 2140 O O . ASN A 1 273 ? -7.525 -7.983 20.385 1.00 92.31 273 ASN A O 1
ATOM 2144 N N . GLN A 1 274 ? -5.922 -6.625 21.131 1.00 95.00 274 GLN A N 1
ATOM 2145 C CA . GLN A 1 274 ? -6.675 -5.387 20.925 1.00 95.00 274 GLN A CA 1
ATOM 2146 C C . GLN A 1 274 ? -6.083 -4.515 19.818 1.00 95.00 274 GLN A C 1
ATOM 2148 O O . GLN A 1 274 ? -4.864 -4.350 19.691 1.00 95.00 274 GLN A O 1
ATOM 2153 N N . LEU A 1 275 ? -6.968 -3.873 19.052 1.00 96.81 275 LEU A N 1
ATOM 2154 C CA . LEU A 1 275 ? -6.584 -2.896 18.040 1.00 96.81 275 LEU A CA 1
ATOM 2155 C C . LEU A 1 275 ? -6.064 -1.613 18.689 1.00 96.81 275 LEU A C 1
ATOM 2157 O O . LEU A 1 275 ? -6.725 -0.970 19.508 1.00 96.81 275 LEU A O 1
ATOM 2161 N N . ARG A 1 276 ? 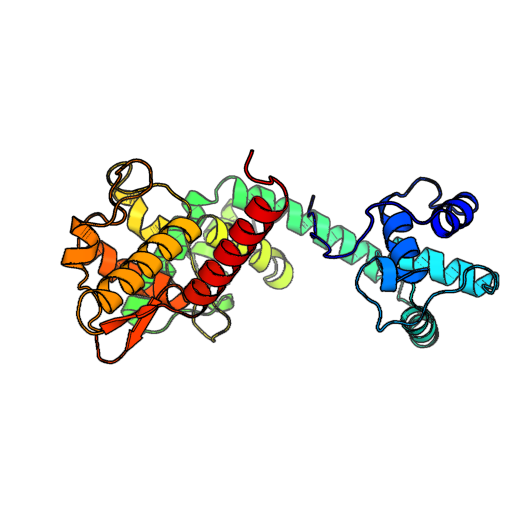-4.868 -1.197 18.275 1.00 96.62 276 ARG A N 1
ATOM 2162 C CA . ARG A 1 276 ? -4.236 0.056 18.691 1.00 96.62 276 ARG A CA 1
ATOM 2163 C C . ARG A 1 276 ? -3.757 0.845 17.487 1.00 96.62 276 ARG A C 1
ATOM 2165 O O . ARG A 1 276 ? -3.526 0.317 16.405 1.00 96.62 276 ARG A O 1
ATOM 2172 N N . ARG A 1 277 ? -3.554 2.144 17.697 1.00 96.06 277 ARG A N 1
ATOM 2173 C CA . ARG A 1 277 ? -2.989 3.030 16.678 1.00 96.06 277 ARG A CA 1
ATOM 2174 C C . ARG A 1 277 ? -1.529 2.688 16.402 1.00 96.06 277 ARG A C 1
ATOM 2176 O O . ARG A 1 277 ? -0.719 2.661 17.331 1.00 96.06 277 ARG A O 1
ATOM 2183 N N . GLY A 1 278 ? -1.205 2.508 15.127 1.00 95.19 278 GLY A N 1
ATOM 2184 C CA . GLY A 1 278 ? 0.164 2.365 14.649 1.00 95.19 278 GLY A CA 1
ATOM 2185 C C . GLY A 1 278 ? 0.883 3.711 14.525 1.00 95.19 278 GLY A C 1
ATOM 2186 O O . GLY A 1 278 ? 0.298 4.789 14.692 1.00 95.19 278 GLY A O 1
ATOM 2187 N N . ASP A 1 279 ? 2.183 3.660 14.249 1.00 91.75 279 ASP A N 1
ATOM 2188 C CA . ASP A 1 279 ? 3.035 4.852 14.261 1.00 91.75 279 ASP A CA 1
ATOM 2189 C C . ASP A 1 279 ? 2.775 5.786 13.081 1.00 91.75 279 ASP A C 1
ATOM 2191 O O . ASP A 1 279 ? 2.793 7.007 13.257 1.00 91.75 279 ASP A O 1
ATOM 2195 N N . ARG A 1 280 ? 2.420 5.245 11.906 1.00 92.69 280 ARG A N 1
ATOM 2196 C CA . ARG A 1 280 ? 2.024 6.073 10.758 1.00 92.69 280 ARG A CA 1
ATOM 2197 C C . ARG A 1 280 ? 0.799 6.908 11.095 1.00 92.69 280 ARG A C 1
ATOM 2199 O O . ARG A 1 280 ? 0.775 8.103 10.808 1.00 92.69 280 ARG A O 1
ATOM 2206 N N . ALA A 1 281 ? -0.178 6.320 11.785 1.00 91.06 281 ALA A N 1
ATOM 2207 C CA . ALA A 1 281 ? -1.357 7.050 12.223 1.00 91.06 281 ALA A CA 1
ATOM 2208 C C . ALA A 1 281 ? -1.009 8.183 13.196 1.00 91.06 281 ALA A C 1
ATOM 2210 O O . ALA A 1 281 ? -1.575 9.272 13.087 1.00 91.06 281 ALA A O 1
ATOM 2211 N N . LYS A 1 282 ? -0.107 7.951 14.161 1.00 87.94 282 LYS A N 1
ATOM 2212 C CA . LYS A 1 282 ? 0.330 8.991 15.113 1.00 87.94 282 LYS A CA 1
ATOM 2213 C C . LYS A 1 282 ? 0.996 10.155 14.376 1.00 87.94 282 LYS A C 1
ATOM 2215 O O . LYS A 1 282 ? 0.644 11.310 14.624 1.00 87.94 282 LYS A O 1
ATOM 2220 N N . THR A 1 283 ? 1.901 9.854 13.446 1.00 88.25 283 THR A N 1
ATOM 2221 C CA . THR A 1 283 ? 2.585 10.849 12.609 1.00 88.25 283 THR A CA 1
ATOM 2222 C C . THR A 1 283 ? 1.599 11.646 11.760 1.00 88.25 283 THR A C 1
ATOM 2224 O O . THR A 1 283 ? 1.653 12.875 11.753 1.00 88.25 283 THR A O 1
ATOM 2227 N N . GLU A 1 284 ? 0.638 10.980 11.118 1.00 87.56 284 GLU A N 1
ATOM 2228 C CA . GLU A 1 284 ? -0.361 11.643 10.277 1.00 87.56 284 GLU A CA 1
ATOM 2229 C C . GLU A 1 284 ? -1.292 12.561 11.087 1.00 87.56 284 GLU A C 1
ATOM 2231 O O . GLU A 1 284 ? -1.594 13.678 10.662 1.00 87.56 284 GLU A O 1
ATOM 2236 N N . THR A 1 285 ? -1.692 12.163 12.300 1.00 87.88 285 THR A N 1
ATOM 2237 C CA . THR A 1 285 ? -2.437 13.058 13.202 1.00 87.88 285 THR A CA 1
ATOM 2238 C C . THR A 1 285 ? -1.627 14.292 13.583 1.00 87.88 285 THR A C 1
ATOM 2240 O O . THR A 1 285 ? -2.171 15.395 13.531 1.00 87.88 285 THR A O 1
ATOM 2243 N N . ARG A 1 286 ? -0.341 14.140 13.930 1.00 87.00 286 ARG A N 1
ATOM 2244 C CA . ARG A 1 286 ? 0.536 15.283 14.242 1.00 87.00 286 ARG A CA 1
ATOM 2245 C C . ARG A 1 286 ? 0.670 16.218 13.039 1.00 87.00 286 ARG A C 1
ATOM 2247 O O . ARG A 1 286 ? 0.538 17.430 13.198 1.00 87.00 286 ARG A O 1
ATOM 2254 N N . ARG A 1 287 ? 0.857 15.662 11.836 1.00 87.50 287 ARG A N 1
ATOM 2255 C CA . ARG A 1 287 ? 0.935 16.424 10.581 1.00 87.50 287 ARG A CA 1
ATOM 2256 C C . ARG A 1 287 ? -0.331 17.250 10.350 1.00 87.50 287 ARG A C 1
ATOM 2258 O O . ARG A 1 287 ? -0.239 18.457 10.142 1.00 87.50 287 ARG A O 1
ATOM 2265 N N . ARG A 1 288 ? -1.513 16.630 10.443 1.00 85.12 288 ARG A N 1
ATOM 2266 C CA . ARG A 1 288 ? -2.808 17.312 10.255 1.00 85.12 288 ARG A CA 1
ATOM 2267 C C . ARG A 1 288 ? -3.085 18.368 11.326 1.00 85.12 288 ARG A C 1
ATOM 2269 O O . ARG A 1 288 ? -3.577 19.441 10.993 1.00 85.12 288 ARG A O 1
ATOM 2276 N N . ALA A 1 289 ? -2.734 18.106 12.585 1.00 84.25 289 ALA A N 1
ATOM 2277 C CA . ALA A 1 289 ? -2.838 19.102 13.652 1.00 84.25 289 ALA A CA 1
ATOM 2278 C C . ALA A 1 289 ? -1.928 20.315 13.388 1.00 84.25 289 ALA A C 1
ATOM 2280 O O . ALA A 1 289 ? -2.354 21.454 13.564 1.00 84.25 289 ALA A O 1
ATOM 2281 N N . GLY A 1 290 ? -0.701 20.081 12.908 1.00 84.31 290 GLY A N 1
ATOM 2282 C CA . GLY A 1 290 ? 0.225 21.145 12.517 1.00 84.31 290 GLY A CA 1
ATOM 2283 C C . GLY A 1 290 ? -0.271 21.985 11.336 1.00 84.31 290 GLY A C 1
ATOM 2284 O O . GLY A 1 290 ? -0.085 23.198 11.342 1.00 84.31 290 GLY A O 1
ATOM 2285 N N . LEU A 1 291 ? -0.937 21.367 10.353 1.00 83.25 291 LEU A N 1
ATOM 2286 C CA . LEU A 1 291 ? -1.555 22.090 9.235 1.00 83.25 291 LEU A CA 1
ATOM 2287 C C . LEU A 1 291 ? -2.692 23.003 9.705 1.00 83.25 291 LEU A C 1
ATOM 2289 O O . LEU A 1 291 ? -2.690 24.176 9.355 1.00 83.25 291 LEU A O 1
ATOM 2293 N N . ARG A 1 292 ? -3.597 22.509 10.561 1.00 81.50 292 ARG A N 1
ATOM 2294 C CA . ARG A 1 292 ? -4.707 23.314 11.107 1.00 81.50 292 ARG A CA 1
ATOM 2295 C C . ARG A 1 292 ? -4.223 24.542 11.873 1.00 81.50 292 ARG A C 1
ATOM 2297 O O . ARG A 1 292 ? -4.744 25.629 11.667 1.00 81.50 292 ARG A O 1
ATOM 2304 N N . LYS A 1 293 ? -3.196 24.380 12.717 1.00 77.44 293 LYS A N 1
ATOM 2305 C CA . LYS A 1 293 ? -2.606 25.507 13.456 1.00 77.44 293 LYS A CA 1
ATOM 2306 C C . LYS A 1 293 ? -2.094 26.594 12.510 1.00 77.44 293 LYS A C 1
ATOM 2308 O O . LYS A 1 293 ? -2.357 27.757 12.755 1.00 77.44 293 LYS A O 1
ATOM 2313 N N . ARG A 1 294 ? -1.426 26.213 11.416 1.00 71.94 294 ARG A N 1
ATOM 2314 C CA . ARG A 1 294 ? -0.911 27.159 10.412 1.00 71.94 294 ARG A CA 1
ATOM 2315 C C . ARG A 1 294 ? -2.021 27.873 9.651 1.00 71.94 294 ARG A C 1
ATOM 2317 O O . ARG A 1 294 ? -1.909 29.070 9.439 1.00 71.94 294 ARG A O 1
ATOM 2324 N N . THR A 1 295 ? -3.079 27.161 9.267 1.00 73.12 295 THR A N 1
ATOM 2325 C CA . THR A 1 295 ? -4.235 27.768 8.591 1.00 73.12 295 THR A CA 1
ATOM 2326 C C . THR A 1 295 ? -4.905 28.820 9.479 1.00 73.12 295 THR A C 1
ATOM 2328 O O . THR A 1 295 ? -5.164 29.919 9.006 1.00 73.12 295 THR A O 1
ATOM 2331 N N . ASN A 1 296 ? -5.064 28.543 10.779 1.00 65.38 296 ASN A N 1
ATOM 2332 C CA . ASN A 1 296 ? -5.616 29.507 11.740 1.00 65.38 296 ASN A CA 1
ATOM 2333 C C . ASN A 1 296 ? -4.679 30.688 12.056 1.00 65.38 296 ASN A C 1
ATOM 2335 O O . ASN A 1 296 ? -5.131 31.684 12.597 1.00 65.38 296 ASN A O 1
ATOM 2339 N N . THR A 1 297 ? -3.376 30.592 11.769 1.00 62.31 297 THR A N 1
ATOM 2340 C CA . THR A 1 297 ? -2.435 31.719 11.934 1.00 62.31 297 THR A CA 1
ATOM 2341 C C . THR A 1 297 ? -2.417 32.646 10.714 1.00 62.31 297 THR A C 1
ATOM 2343 O O . THR A 1 297 ? -2.008 33.793 10.835 1.00 62.31 297 THR A O 1
ATOM 2346 N N . ILE A 1 298 ? -2.828 32.161 9.538 1.00 61.72 298 ILE A N 1
ATOM 2347 C CA . ILE A 1 298 ? -2.804 32.930 8.281 1.00 61.72 298 ILE A CA 1
ATOM 2348 C C . ILE A 1 298 ? -4.121 33.688 8.057 1.00 61.72 298 ILE A C 1
ATOM 2350 O O . ILE A 1 298 ? -4.119 34.724 7.402 1.00 61.72 298 ILE A O 1
ATOM 2354 N N . ILE A 1 299 ? -5.228 33.204 8.621 1.00 53.31 299 ILE A N 1
ATOM 2355 C CA . ILE A 1 299 ? -6.524 33.887 8.599 1.00 53.31 299 ILE A CA 1
ATOM 2356 C C . ILE A 1 299 ? -6.815 34.327 10.039 1.00 53.31 299 ILE A C 1
ATOM 2358 O O . ILE A 1 299 ? -7.267 33.489 10.826 1.00 53.31 299 ILE A O 1
ATOM 2362 N N . PRO A 1 300 ? -6.500 35.575 10.440 1.00 46.75 300 PRO A N 1
ATOM 2363 C CA . PRO A 1 300 ? -6.965 36.077 11.724 1.00 46.75 300 PRO A CA 1
ATOM 2364 C C . PRO A 1 300 ? -8.497 36.081 11.712 1.00 46.75 300 PRO A C 1
ATOM 2366 O O . PRO A 1 300 ? -9.112 36.406 10.696 1.00 46.75 300 PRO A O 1
ATOM 2369 N N . ALA A 1 301 ? -9.097 35.652 12.822 1.00 55.25 301 ALA A N 1
ATOM 2370 C CA . ALA A 1 301 ? -10.536 35.744 13.021 1.00 55.25 301 ALA A CA 1
ATOM 2371 C C . ALA A 1 301 ? -10.956 37.213 12.858 1.00 55.25 301 ALA A C 1
ATOM 2373 O O . ALA A 1 301 ? -10.415 38.074 13.553 1.00 55.25 301 ALA A O 1
ATOM 2374 N N . ALA A 1 302 ? -11.841 37.466 11.893 1.00 46.88 302 ALA A N 1
ATOM 2375 C CA . ALA A 1 302 ? -12.569 38.722 11.770 1.00 46.88 302 ALA A CA 1
ATOM 2376 C C . ALA A 1 302 ? -13.685 38.773 12.817 1.00 46.88 302 ALA A C 1
ATOM 2378 O O . ALA A 1 302 ? -14.260 37.692 13.098 1.00 46.88 302 ALA A O 1
#

Radius of gyration: 24.97 Å; Cα contacts (8 Å, |Δi|>4): 372; chains: 1; bounding box: 61×60×54 Å